Protein 2C0H (pdb70)

Nearest PDB structures (foldseek):
  2c0h-assembly1_A  TM=1.003E+00  e=1.778E-84  Mytilus edulis
  3vup-assembly2_B  TM=9.782E-01  e=1.527E-53  Aplysia kurodai
  5y6t-assembly1_A  TM=9.609E-01  e=3.903E-49  Eisenia fetida
  4oou-assembly2_A  TM=9.539E-01  e=4.680E-45  Cryptopygus antarcticus
  6m4e-assembly1_A  TM=5.321E-01  e=8.192E-07  Hamamotoa singularis

Foldseek 3Di:
DQFAWAFDWQFIDGSRFTAFAEAAPQAEDPPQQCAAPPNVVVCVVVLLVRLVLQLVLLGAEYHYEYRAQNPPDDDADPVLAGAARHPGRLVSVLVSLVSNQVSNHAYEYEYYELQAQDDSNVNVLCLLPPVVSVVRCLVHPLLVNLLSCLPRNRHQAYAHYAANQLAAAACADDPPVQQHRNLCVVVCGNVNHNHDGLLSVLQSQLVSQQSSCVNRVRHAYEHEHEFLLQCAPPPVGHDSQQLVNSCVSRVRNRRHGQEYEYEFFADPLHGDPRDCLNAAPVRRVDGYAYADAEYAPVRVSNDQLQRVLVSCQPRSHRYYYYYHSVDDDPVSSSNNSSSCNCDPPRHHSDDRD

Solvent-accessible surface area: 13233 Å² total; per-residue (Å²): 156,86,106,58,15,33,51,68,54,50,62,0,21,10,100,65,104,67,1,1,0,0,0,2,0,2,0,50,50,86,64,4,106,7,6,0,83,87,26,9,72,155,8,107,86,54,0,60,52,2,0,51,47,0,75,68,50,0,3,3,0,0,0,0,15,7,0,1,0,1,32,17,3,4,59,43,58,163,107,12,64,3,82,16,42,22,149,27,0,41,62,15,0,77,42,0,0,78,5,0,60,172,29,63,0,1,0,3,0,1,0,1,3,0,27,56,106,96,104,22,8,137,60,0,47,6,1,3,69,27,43,148,42,2,65,14,0,7,70,90,0,0,45,51,0,0,73,36,0,67,126,18,78,0,14,4,2,1,1,0,2,3,19,3,0,0,1,0,76,30,36,79,88,44,126,38,79,12,31,10,1,143,38,1,68,92,29,50,8,5,114,23,20,114,56,3,29,5,60,37,1,2,40,1,0,0,40,0,0,11,4,0,43,118,31,21,105,56,10,18,0,2,1,0,0,38,26,2,52,0,1,0,94,19,66,65,33,49,4,4,1,21,63,124,1,0,28,125,8,16,52,89,147,65,0,23,4,13,1,10,0,0,1,10,83,20,192,140,94,131,24,35,100,30,3,1,8,117,37,44,18,71,55,0,181,20,183,27,0,0,0,0,0,8,1,4,57,78,78,0,32,75,46,44,4,47,54,0,0,50,67,0,2,40,79,38,9,3,0,0,1,2,33,0,74,67,55,74,38,27,115,27,3,11,87,0,0,84,81,0,69,105,60,98,85,72,6,64,0,83,24,53,40

InterPro domains:
  IPR017853 Glycoside hydrolase superfamily [SSF51445] (20-365)

Sequence (353 aa):
AAVRLSVSGTNLNYNGHHIFLSGANQAWVNYARDFGHNQYSKGKSTFESTLSDMQSHGGNSVRVWLHIEGESTPEFDNNGYVTGIDNTLISDMRAYLHAAQRHNILIFFTLWNGAVKQSTHYRLNGLMVDTRKLQSYIDHALKPMANALKNEKALGGWDIMNEPEGEIKPGESSSEPCFDTRHLSGSGAGWAGHLYSAQEIGRFVNWQAAAIKEVDPGAMVTVGSWNMKADTDAMGFHNLYSDHCLVKAGGKQSGTLSFYQVHTYDWQNHFGNESPFKHSFSNFRLKKPMVIGEFNQEHGAGMSSESMFEWAYTKGYSGAWTWSRTDVSWNNQLRGMQHLKSRTDHGQVQFGL

Structure (mmCIF, N/CA/C/O backbone):
data_2C0H
#
_entry.id   2C0H
#
_cell.length_a   62.073
_cell.length_b   65.164
_cell.length_c   93.086
_cell.angle_alpha   90.00
_cell.angle_beta   90.00
_cell.angle_gamma   90.00
#
_symmetry.space_group_name_H-M   'P 21 21 21'
#
loop_
_entity.id
_entity.type
_entity.pdbx_description
1 polymer 'MANNAN ENDO-1,4-BETA-MANNOSIDASE'
2 non-polymer 'SULFATE ION'
3 water water
#
loop_
_atom_site.group_PDB
_atom_site.id
_atom_site.type_symbol
_atom_site.label_atom_id
_atom_site.label_alt_id
_atom_site.label_comp_id
_atom_site.label_asym_id
_atom_site.label_entity_id
_atom_site.label_seq_id
_atom_site.pdbx_PDB_ins_code
_atom_site.Cartn_x
_atom_site.Cartn_y
_atom_site.Cartn_z
_atom_site.occupancy
_atom_site.B_iso_or_equiv
_atom_site.auth_seq_id
_atom_site.auth_comp_id
_atom_site.auth_asym_id
_atom_site.auth_atom_id
_atom_site.pdbx_PDB_model_num
ATOM 1 N N . ALA A 1 1 ? 45.609 44.912 -14.131 1.00 27.26 15 ALA A N 1
ATOM 2 C CA . ALA A 1 1 ? 46.155 45.099 -12.748 1.00 26.59 15 ALA A CA 1
ATOM 3 C C . ALA A 1 1 ? 45.410 46.141 -11.887 1.00 26.35 15 ALA A C 1
ATOM 4 O O . ALA A 1 1 ? 45.872 46.472 -10.796 1.00 27.24 15 ALA A O 1
ATOM 6 N N . ALA A 1 2 ? 44.274 46.655 -12.360 1.00 25.49 16 ALA A N 1
ATOM 7 C CA . ALA A 1 2 ? 43.470 47.592 -11.578 1.00 24.15 16 ALA A CA 1
ATOM 8 C C . ALA A 1 2 ? 42.965 46.909 -10.317 1.00 23.23 16 ALA A C 1
ATOM 9 O O . ALA A 1 2 ? 42.561 45.736 -10.364 1.00 24.17 16 ALA A O 1
ATOM 11 N N . VAL A 1 3 ? 42.995 47.645 -9.204 1.00 21.25 17 VAL A N 1
ATOM 12 C CA . VAL A 1 3 ? 42.489 47.165 -7.913 1.00 20.31 17 VAL A CA 1
ATOM 13 C C . VAL A 1 3 ? 40.972 47.223 -7.967 1.00 19.49 17 VAL A C 1
ATOM 14 O O . VAL A 1 3 ? 40.400 48.253 -8.331 1.00 19.41 17 VAL A O 1
ATOM 18 N N . ARG A 1 4 ? 40.335 46.113 -7.604 1.00 18.47 18 ARG A N 1
ATOM 19 C CA . ARG A 1 4 ? 38.877 45.989 -7.649 1.00 18.92 18 ARG A CA 1
ATOM 20 C C . ARG A 1 4 ? 38.311 46.125 -6.214 1.00 17.18 18 ARG A C 1
ATOM 21 O O . ARG A 1 4 ? 38.181 47.251 -5.741 1.00 16.62 18 ARG A O 1
ATOM 29 N N . LEU A 1 5 ? 38.027 45.023 -5.510 1.00 16.88 19 LEU A N 1
ATOM 30 C CA . LEU A 1 5 ? 37.536 45.083 -4.137 1.00 17.32 19 LEU A CA 1
ATOM 31 C C . LEU A 1 5 ? 38.705 45.292 -3.150 1.00 16.43 19 LEU A C 1
ATOM 32 O O . LEU A 1 5 ? 39.735 44.599 -3.238 1.00 17.72 19 LEU A O 1
ATOM 37 N N . SER A 1 6 ? 38.562 46.251 -2.235 1.00 16.50 20 SER A N 1
ATOM 38 C CA . SER A 1 6 ? 39.589 46.537 -1.207 1.00 16.82 20 SER A CA 1
ATOM 39 C C . SER A 1 6 ? 38.985 47.005 0.125 1.00 17.00 20 SER A C 1
ATOM 40 O O . SER A 1 6 ? 37.799 47.303 0.193 1.00 16.50 20 SER A O 1
ATOM 43 N N . VAL A 1 7 ? 39.815 47.065 1.170 1.00 16.81 21 VAL A N 1
ATOM 44 C CA . VAL A 1 7 ? 39.405 47.543 2.500 1.00 17.59 21 VAL A CA 1
ATOM 45 C C . VAL A 1 7 ? 40.129 48.845 2.856 1.00 18.26 21 VAL A C 1
ATOM 46 O O . VAL A 1 7 ? 41.349 48.943 2.666 1.00 18.70 21 VAL A O 1
ATOM 50 N N . SER A 1 8 ? 39.394 49.808 3.405 1.00 18.57 22 SER A N 1
ATOM 51 C CA . SER A 1 8 ? 39.981 51.018 4.000 1.00 19.48 22 SER A CA 1
ATOM 52 C C . SER A 1 8 ? 39.401 51.202 5.405 1.00 19.28 22 SER A C 1
ATOM 53 O O . SER A 1 8 ? 38.244 51.602 5.560 1.00 20.08 22 SER A O 1
ATOM 56 N N . GLY A 1 9 ? 40.199 50.904 6.427 1.00 18.73 23 GLY A N 1
ATOM 57 C CA . GLY A 1 9 ? 39.743 50.994 7.809 1.00 17.74 23 GLY A CA 1
ATOM 58 C C . GLY A 1 9 ? 38.599 50.020 8.037 1.00 17.18 23 GLY A C 1
ATOM 59 O O . GLY A 1 9 ? 38.793 48.814 7.918 1.00 16.84 23 GLY A O 1
ATOM 60 N N . THR A 1 10 ? 37.417 50.551 8.349 1.00 16.87 24 THR A N 1
ATOM 61 C CA . THR A 1 10 ? 36.226 49.715 8.575 1.00 17.01 24 THR A CA 1
ATOM 62 C C . THR A 1 10 ? 35.206 49.773 7.424 1.00 16.71 24 THR A C 1
ATOM 63 O O . THR A 1 10 ? 34.073 49.324 7.591 1.00 16.29 24 THR A O 1
ATOM 67 N N . ASN A 1 11 ? 35.644 50.287 6.271 1.00 16.63 25 ASN A N 1
ATOM 68 C CA . ASN A 1 11 ? 34.849 50.355 5.033 1.00 17.27 25 ASN A CA 1
ATOM 69 C C . ASN A 1 11 ? 35.379 49.413 3.934 1.00 15.98 25 ASN A C 1
ATOM 70 O O . ASN A 1 11 ? 36.590 49.187 3.840 1.00 14.87 25 ASN A O 1
ATOM 75 N N . LEU A 1 12 ? 34.479 48.913 3.085 1.00 14.75 26 LEU A N 1
ATOM 76 C CA . LEU A 1 12 ? 34.828 48.215 1.840 1.00 14.34 26 LEU A CA 1
ATOM 77 C C . LEU A 1 12 ? 34.712 49.172 0.644 1.00 13.84 26 LEU A C 1
ATOM 78 O O . LEU A 1 12 ? 33.789 49.990 0.576 1.00 13.44 26 LEU A O 1
ATOM 83 N N . ASN A 1 13 ? 35.657 49.087 -0.289 1.00 13.07 27 ASN A N 1
ATOM 84 C CA . ASN A 1 13 ? 35.653 49.908 -1.493 1.00 12.98 27 ASN A CA 1
ATOM 85 C C . ASN A 1 13 ? 35.735 49.040 -2.767 1.00 12.82 27 ASN A C 1
ATOM 86 O O . ASN A 1 13 ? 36.271 47.923 -2.721 1.00 12.94 27 ASN A O 1
ATOM 91 N N . TYR A 1 14 ? 35.203 49.550 -3.878 1.00 12.55 28 TYR A N 1
ATOM 92 C CA . TYR A 1 14 ? 35.377 48.961 -5.219 1.00 13.29 28 TYR A CA 1
ATOM 93 C C . TYR A 1 14 ? 35.834 50.036 -6.220 1.00 14.05 28 TYR A C 1
ATOM 94 O O . TYR A 1 14 ? 35.194 51.063 -6.358 1.00 14.18 28 TYR A O 1
ATOM 103 N N . ASN A 1 15 ? 36.964 49.804 -6.899 1.00 15.06 29 ASN A N 1
ATOM 104 C CA . ASN A 1 15 ? 37.591 50.830 -7.746 1.00 15.65 29 ASN A CA 1
ATOM 105 C C . ASN A 1 15 ? 37.711 52.180 -7.005 1.00 15.99 29 ASN A C 1
ATOM 106 O O . ASN A 1 15 ? 37.548 53.253 -7.602 1.00 16.79 29 ASN A O 1
ATOM 111 N N . GLY A 1 16 ? 37.978 52.100 -5.701 1.00 16.03 30 GLY A N 1
ATOM 112 C CA . GLY A 1 16 ? 38.201 53.273 -4.856 1.00 15.68 30 GLY A CA 1
ATOM 113 C C . GLY A 1 16 ? 36.965 54.003 -4.366 1.00 15.89 30 GLY A C 1
ATOM 114 O O . GLY A 1 16 ? 37.065 55.066 -3.765 1.00 16.69 30 GLY A O 1
ATOM 115 N N . HIS A 1 17 ? 35.787 53.426 -4.595 1.00 14.81 31 HIS A N 1
ATOM 116 C CA . HIS A 1 17 ? 34.541 54.030 -4.123 1.00 14.97 31 HIS A CA 1
ATOM 117 C C . HIS A 1 17 ? 33.909 53.169 -3.043 1.00 13.90 31 HIS A C 1
ATOM 118 O O . HIS A 1 17 ? 33.950 51.962 -3.163 1.00 13.51 31 HIS A O 1
ATOM 125 N N . HIS A 1 18 ? 33.321 53.796 -2.016 1.00 13.63 32 HIS A N 1
ATOM 126 C CA . HIS A 1 18 ? 32.653 53.093 -0.896 1.00 13.41 32 HIS A CA 1
ATOM 127 C C . HIS A 1 18 ? 31.485 52.251 -1.426 1.00 12.66 32 HIS A C 1
ATOM 128 O O . HIS A 1 18 ? 30.645 52.754 -2.177 1.00 13.12 32 HIS A O 1
ATOM 135 N N . ILE A 1 19 ? 31.480 50.965 -1.077 1.00 12.11 33 ILE A N 1
ATOM 136 C CA . ILE A 1 19 ? 30.398 50.026 -1.466 1.00 12.13 33 ILE A CA 1
ATOM 137 C C . ILE A 1 19 ? 29.852 49.269 -0.247 1.00 11.59 33 ILE A C 1
ATOM 138 O O . ILE A 1 19 ? 30.437 49.264 0.830 1.00 11.73 33 ILE A O 1
ATOM 143 N N . PHE A 1 20 ? 28.707 48.627 -0.448 1.00 10.71 34 PHE A N 1
ATOM 144 C CA . PHE A 1 20 ? 28.094 47.758 0.535 1.00 11.11 34 PHE A CA 1
ATOM 145 C C . PHE A 1 20 ? 27.739 46.463 -0.172 1.00 11.11 34 PHE A C 1
ATOM 146 O O . PHE A 1 20 ? 27.157 46.520 -1.270 1.00 10.52 34 PHE A O 1
ATOM 154 N N . LEU A 1 21 ? 28.091 45.319 0.430 1.00 11.20 35 LEU A N 1
ATOM 155 C CA . LEU A 1 21 ? 27.767 44.002 -0.126 1.00 11.74 35 LEU A CA 1
ATOM 156 C C . LEU A 1 21 ? 26.368 43.559 0.282 1.00 12.18 35 LEU A C 1
ATOM 157 O O . LEU A 1 21 ? 26.102 43.371 1.434 1.00 13.89 35 LEU A O 1
ATOM 162 N N . SER A 1 22 ? 25.489 43.388 -0.694 1.00 12.26 36 SER A N 1
ATOM 163 C CA . SER A 1 22 ? 24.101 43.011 -0.427 1.00 12.79 36 SER A CA 1
ATOM 164 C C . SER A 1 22 ? 23.776 41.755 -1.217 1.00 12.47 36 SER A C 1
ATOM 165 O O . SER A 1 22 ? 23.949 41.730 -2.430 1.00 13.66 36 SER A O 1
ATOM 168 N N . GLY A 1 23 ? 23.261 40.726 -0.571 1.00 11.10 37 GLY A N 1
ATOM 169 C CA . GLY A 1 23 ? 22.934 39.522 -1.318 1.00 11.39 37 GLY A CA 1
ATOM 170 C C . GLY A 1 23 ? 22.501 38.378 -0.459 1.00 10.82 37 GLY A C 1
ATOM 171 O O . GLY A 1 23 ? 21.829 38.574 0.543 1.00 9.98 37 GLY A O 1
ATOM 172 N N . ALA A 1 24 ? 22.923 37.179 -0.855 1.00 11.39 38 ALA A N 1
ATOM 173 C CA . ALA A 1 24 ? 22.438 35.974 -0.238 1.00 11.43 38 ALA A CA 1
ATOM 174 C C . ALA A 1 24 ? 23.445 34.858 -0.258 1.00 11.18 38 ALA A C 1
ATOM 175 O O . ALA A 1 24 ? 24.346 34.829 -1.097 1.00 11.29 38 ALA A O 1
ATOM 177 N N . ASN A 1 25 ? 23.257 33.934 0.662 1.00 10.74 39 ASN A N 1
ATOM 178 C CA . ASN A 1 25 ? 23.903 32.633 0.624 1.00 10.59 39 ASN A CA 1
ATOM 179 C C . ASN A 1 25 ? 23.168 31.752 -0.363 1.00 11.43 39 ASN A C 1
ATOM 180 O O . ASN A 1 25 ? 21.951 31.690 -0.326 1.00 11.59 39 ASN A O 1
ATOM 185 N N . GLN A 1 26 ? 23.901 31.034 -1.211 1.00 10.53 40 GLN A N 1
ATOM 186 C CA . GLN A 1 26 ? 23.257 30.030 -2.078 1.00 10.94 40 GLN A CA 1
ATOM 187 C C . GLN A 1 26 ? 22.639 28.947 -1.170 1.00 12.24 40 GLN A C 1
ATOM 188 O O . GLN A 1 26 ? 21.448 28.659 -1.305 1.00 12.61 40 GLN A O 1
ATOM 194 N N . ALA A 1 27 ? 23.345 28.324 -0.228 1.00 11.91 41 ALA A N 1
ATOM 195 C CA . ALA A 1 27 ? 24.804 28.237 -0.115 1.00 12.18 41 ALA A CA 1
ATOM 196 C C . ALA A 1 27 ? 25.310 27.042 -0.945 1.00 12.40 41 ALA A C 1
ATOM 197 O O . ALA A 1 27 ? 26.521 26.835 -1.065 1.00 12.62 41 ALA A O 1
ATOM 199 N N . TRP A 1 28 ? 24.393 26.243 -1.499 1.00 12.03 42 TRP A N 1
ATOM 200 C CA . TRP A 1 28 ? 24.708 25.102 -2.358 1.00 12.52 42 TRP A CA 1
ATOM 201 C C . TRP A 1 28 ? 23.534 24.796 -3.295 1.00 12.70 42 TRP A C 1
ATOM 202 O O . TRP A 1 28 ? 22.433 25.327 -3.121 1.00 12.84 42 TRP A O 1
ATOM 213 N N . VAL A 1 29 ? 23.767 23.933 -4.269 1.00 12.79 43 VAL A N 1
ATOM 214 C CA . VAL A 1 29 ? 22.683 23.319 -5.055 1.00 13.72 43 VAL A CA 1
ATOM 215 C C . VAL A 1 29 ? 22.674 21.834 -4.698 1.00 14.51 43 VAL A C 1
ATOM 216 O O . VAL A 1 29 ? 21.720 21.339 -4.082 1.00 14.50 43 VAL A O 1
ATOM 220 N N . ASN A 1 30 ? 23.755 21.131 -5.031 1.00 15.43 44 ASN A N 1
ATOM 221 C CA . ASN A 1 30 ? 23.975 19.784 -4.515 1.00 15.81 44 ASN A CA 1
ATOM 222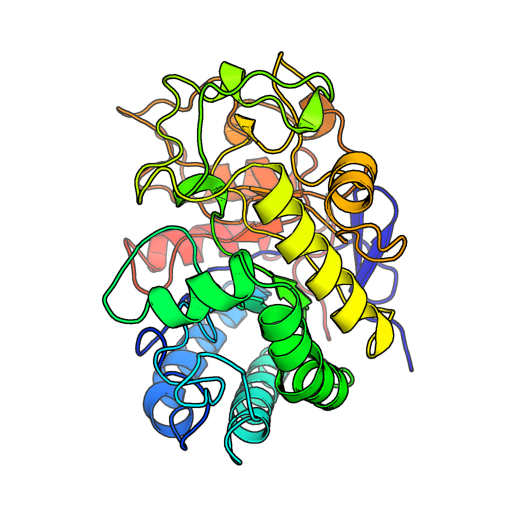 C C . ASN A 1 30 ? 25.099 19.833 -3.470 1.00 16.14 44 ASN A C 1
ATOM 223 O O . ASN A 1 30 ? 26.264 19.976 -3.827 1.00 16.51 44 ASN A O 1
ATOM 228 N N . TYR A 1 31 ? 24.707 19.725 -2.201 1.00 16.13 45 TYR A N 1
ATOM 229 C CA . TYR A 1 31 ? 25.589 19.951 -1.018 1.00 15.82 45 TYR A CA 1
ATOM 230 C C . TYR A 1 31 ? 26.916 19.217 -1.134 1.00 16.37 45 TYR A C 1
ATOM 231 O O . TYR A 1 31 ? 26.930 18.004 -1.237 1.00 16.37 45 TYR A O 1
ATOM 240 N N . ALA A 1 32 ? 28.010 19.983 -1.151 1.00 16.74 46 ALA A N 1
ATOM 241 C CA . ALA A 1 32 ? 29.398 19.480 -1.217 1.00 16.76 46 ALA A CA 1
ATOM 242 C C . ALA A 1 32 ? 29.814 18.866 -2.561 1.00 17.22 46 ALA A C 1
ATOM 243 O O . ALA A 1 32 ? 30.932 18.338 -2.682 1.00 18.33 46 ALA A O 1
ATOM 245 N N . ARG A 1 33 ? 28.937 18.943 -3.562 1.00 16.38 47 ARG A N 1
ATOM 246 C CA . ARG A 1 33 ? 29.136 18.305 -4.858 1.00 17.04 47 ARG A CA 1
ATOM 247 C C . ARG A 1 33 ? 28.695 19.242 -6.004 1.00 16.25 47 ARG A C 1
ATOM 248 O O . ARG A 1 33 ? 28.027 18.819 -6.952 1.00 16.92 47 ARG A O 1
ATOM 256 N N . ASP A 1 34 ? 29.102 20.509 -5.930 1.00 15.30 48 ASP A N 1
ATOM 257 C CA . ASP A 1 34 ? 28.694 21.507 -6.921 1.00 15.64 48 ASP A CA 1
ATOM 258 C C . ASP A 1 34 ? 29.775 21.865 -7.957 1.00 14.94 48 ASP A C 1
ATOM 259 O O . ASP A 1 34 ? 29.452 22.383 -9.024 1.00 14.81 48 ASP A O 1
ATOM 264 N N . PHE A 1 35 ? 31.049 21.638 -7.624 1.00 15.22 49 PHE A N 1
ATOM 265 C CA . PHE A 1 35 ? 32.170 22.016 -8.482 1.00 15.53 49 PHE A CA 1
ATOM 266 C C . PHE A 1 35 ? 33.179 20.871 -8.538 1.00 15.77 49 PHE A C 1
ATOM 267 O O . PHE A 1 35 ? 33.365 20.176 -7.545 1.00 16.51 49 PHE A O 1
ATOM 275 N N . GLY A 1 36 ? 33.820 20.699 -9.688 1.00 16.70 50 GLY A N 1
ATOM 276 C CA . GLY A 1 36 ? 34.719 19.574 -9.928 1.00 17.12 50 GLY A CA 1
ATOM 277 C C . GLY A 1 36 ? 33.953 18.355 -10.398 1.00 17.67 50 GLY A C 1
ATOM 278 O O . GLY A 1 36 ? 32.743 18.257 -10.192 1.00 17.82 50 GLY A O 1
ATOM 279 N N . HIS A 1 37 ? 34.651 17.422 -11.041 1.00 18.71 51 HIS A N 1
ATOM 280 C CA . HIS A 1 37 ? 34.022 16.203 -11.557 1.00 19.61 51 HIS A CA 1
ATOM 281 C C . HIS A 1 37 ? 32.818 16.508 -12.457 1.00 19.87 51 HIS A C 1
ATOM 282 O O . HIS A 1 37 ? 31.814 15.783 -12.444 1.00 20.30 51 HIS A O 1
ATOM 289 N N . ASN A 1 38 ? 32.927 17.580 -13.240 1.00 20.17 52 ASN A N 1
ATOM 290 C CA . ASN A 1 38 ? 31.879 18.004 -14.168 1.00 20.30 52 ASN A CA 1
ATOM 291 C C . ASN A 1 38 ? 30.534 18.230 -13.466 1.00 20.27 52 ASN A C 1
ATOM 292 O O . ASN A 1 38 ? 29.482 18.039 -14.069 1.00 20.42 52 ASN A O 1
ATOM 297 N N . GLN A 1 39 ? 30.585 18.662 -12.205 1.00 19.09 53 GLN A N 1
ATOM 298 C CA . GLN A 1 39 ? 29.377 18.822 -11.394 1.00 19.23 53 GLN A CA 1
ATOM 299 C C . GLN A 1 39 ? 28.711 20.174 -11.623 1.00 18.86 53 GLN A C 1
ATOM 300 O O . GLN A 1 39 ? 27.517 20.301 -11.387 1.00 18.02 53 GLN A O 1
ATOM 306 N N . TYR A 1 40 ? 29.448 21.188 -12.080 1.00 18.09 54 TYR A N 1
ATOM 307 C CA . TYR A 1 40 ? 28.823 22.503 -12.282 1.00 18.51 54 TYR A CA 1
ATOM 308 C C . TYR A 1 40 ? 27.740 22.436 -13.359 1.00 19.04 54 TYR A C 1
ATOM 309 O O . TYR A 1 40 ? 26.661 23.006 -13.185 1.00 18.69 54 TYR A O 1
ATOM 318 N N . SER A 1 41 ? 28.019 21.724 -14.448 1.00 19.52 55 SER A N 1
ATOM 319 C CA . SER A 1 41 ? 27.072 21.611 -15.562 1.00 20.62 55 SER A CA 1
ATOM 320 C C . SER A 1 41 ? 25.728 21.071 -15.078 1.00 20.99 55 SER A C 1
ATOM 321 O O . SER A 1 41 ? 24.682 21.441 -15.610 1.00 21.30 55 SER A O 1
ATOM 324 N N . LYS A 1 42 ? 25.763 20.214 -14.058 1.00 20.75 56 LYS A N 1
ATOM 325 C CA . LYS A 1 42 ? 24.551 19.633 -13.474 1.00 21.34 56 LYS A CA 1
ATOM 326 C C . LYS A 1 42 ? 23.682 20.656 -12.720 1.00 21.19 56 LYS A C 1
ATOM 327 O O . LYS A 1 42 ? 22.449 20.581 -12.782 1.00 22.50 56 LYS A O 1
ATOM 333 N N . GLY A 1 43 ? 24.309 21.626 -12.051 1.00 20.09 57 GLY A N 1
ATOM 334 C CA . GLY A 1 43 ? 23.584 22.633 -11.258 1.00 19.94 57 GLY A CA 1
ATOM 335 C C . GLY A 1 43 ? 23.504 24.009 -11.899 1.00 19.45 57 GLY A C 1
ATOM 336 O O . GLY A 1 43 ? 22.885 24.923 -11.341 1.00 17.95 57 GLY A O 1
ATOM 337 N N . LYS A 1 44 ? 24.131 24.149 -13.066 1.00 19.76 58 LYS A N 1
ATOM 338 C CA . LYS A 1 44 ? 24.241 25.420 -13.789 1.00 20.28 58 LYS A CA 1
ATOM 339 C C . LYS A 1 44 ? 22.910 26.162 -13.933 1.00 19.56 58 LYS A C 1
ATOM 340 O O . LYS A 1 44 ? 22.855 27.372 -13.740 1.00 19.03 58 LYS A O 1
ATOM 346 N N . SER A 1 45 ? 21.830 25.461 -14.259 1.00 19.18 59 SER A N 1
ATOM 347 C CA . SER A 1 45 ? 20.552 26.171 -14.427 1.00 19.25 59 SER A CA 1
ATOM 348 C C . SER A 1 45 ? 20.046 26.867 -13.132 1.00 18.80 59 SER A C 1
ATOM 349 O O . SER A 1 45 ? 19.497 27.983 -13.198 1.00 18.09 59 SER A O 1
ATOM 352 N N . THR A 1 46 ? 20.248 26.236 -11.970 1.00 17.66 60 THR A N 1
ATOM 353 C CA . THR A 1 46 ? 19.866 26.811 -10.667 1.00 16.86 60 THR A CA 1
ATOM 354 C C . THR A 1 46 ? 20.801 27.956 -10.288 1.00 15.68 60 THR A C 1
ATOM 355 O O . THR A 1 46 ? 20.367 29.008 -9.835 1.00 15.21 60 THR A O 1
ATOM 359 N N . PHE A 1 47 ? 22.098 27.740 -10.456 1.00 14.54 61 PHE A N 1
ATOM 360 C CA . PHE A 1 47 ? 23.040 28.802 -10.181 1.00 14.61 61 PHE A CA 1
ATOM 361 C C . PHE A 1 47 ? 22.707 30.049 -11.044 1.00 14.66 61 PHE A C 1
ATOM 362 O O . PHE A 1 47 ? 22.703 31.181 -10.543 1.00 14.00 61 PHE A O 1
ATOM 370 N N . GLU A 1 48 ? 22.404 29.837 -12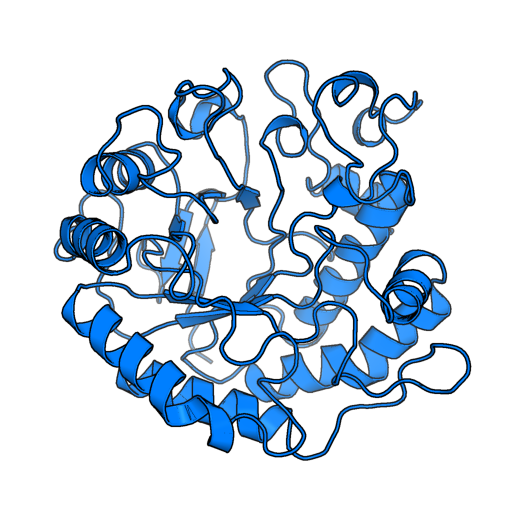.324 1.00 15.58 62 GLU A N 1
ATOM 371 C CA . GLU A 1 48 ? 22.151 30.942 -13.267 1.00 15.52 62 GLU A CA 1
ATOM 372 C C . GLU A 1 48 ? 20.825 31.641 -12.983 1.00 15.83 62 GLU A C 1
ATOM 373 O O . GLU A 1 48 ? 20.736 32.869 -13.070 1.00 15.47 62 GLU A O 1
ATOM 379 N N . SER A 1 49 ? 19.798 30.876 -12.631 1.00 15.30 63 SER A N 1
ATOM 380 C CA . SER A 1 49 ? 18.515 31.510 -12.324 1.00 16.01 63 SER A CA 1
ATOM 381 C C . SER A 1 49 ? 18.623 32.348 -11.045 1.00 15.60 63 SER A C 1
ATOM 382 O O . SER A 1 49 ? 17.985 33.394 -10.933 1.00 15.81 63 SER A O 1
ATOM 385 N N . THR A 1 50 ? 19.427 31.889 -10.080 1.00 14.52 64 THR A N 1
ATOM 386 C CA . THR A 1 50 ? 19.644 32.638 -8.835 1.00 14.49 64 THR A CA 1
ATOM 387 C C . THR A 1 50 ? 20.330 33.972 -9.144 1.00 14.19 64 THR A C 1
ATOM 388 O O . THR A 1 50 ? 19.946 35.008 -8.595 1.00 13.60 64 THR A O 1
ATOM 392 N N . LEU A 1 51 ? 21.347 33.935 -9.997 1.00 13.64 65 LEU A N 1
ATOM 393 C CA . LEU A 1 51 ? 22.035 35.158 -10.426 1.00 14.44 65 LEU A CA 1
ATOM 394 C C . LEU A 1 51 ? 21.094 36.144 -11.126 1.00 14.73 65 LEU A C 1
ATOM 395 O O . LEU A 1 51 ? 21.171 37.343 -10.885 1.00 15.58 65 LEU A O 1
ATOM 400 N N . SER A 1 52 ? 20.231 35.628 -11.998 1.00 15.64 66 SER A N 1
ATOM 401 C CA . SER A 1 52 ? 19.277 36.462 -12.734 1.00 16.36 66 SER A CA 1
ATOM 402 C C . SER A 1 52 ? 18.317 37.156 -11.774 1.00 16.80 66 SER A C 1
ATOM 403 O O . SER A 1 52 ? 18.103 38.378 -11.881 1.00 17.28 66 SER A O 1
ATOM 406 N N . ASP A 1 53 ? 17.735 36.374 -10.861 1.00 16.75 67 ASP A N 1
ATOM 407 C CA . ASP A 1 53 ? 16.825 36.882 -9.815 1.00 17.14 67 ASP A CA 1
ATOM 408 C C . ASP A 1 53 ? 17.492 38.001 -9.021 1.00 16.93 67 ASP A C 1
ATOM 409 O O . ASP A 1 53 ? 16.907 39.059 -8.786 1.00 17.05 67 ASP A O 1
ATOM 414 N N . MET A 1 54 ? 18.723 37.757 -8.592 1.00 16.57 68 MET A N 1
ATOM 415 C CA . MET A 1 54 ? 19.424 38.714 -7.755 1.00 17.41 68 MET A CA 1
ATOM 416 C C . MET A 1 54 ? 19.749 40.001 -8.480 1.00 17.08 68 MET A C 1
ATOM 417 O O . MET A 1 54 ? 19.515 41.072 -7.932 1.00 16.25 68 MET A O 1
ATOM 422 N N . GLN A 1 55 ? 20.252 39.914 -9.707 1.00 17.48 69 GLN A N 1
ATOM 423 C CA . GLN A 1 55 ? 20.552 41.114 -10.486 1.00 17.79 69 GLN A CA 1
ATOM 424 C C . GLN A 1 55 ? 19.318 41.984 -10.641 1.00 17.46 69 GLN A C 1
ATOM 425 O O . GLN A 1 55 ? 19.384 43.199 -10.452 1.00 16.90 69 GLN A O 1
ATOM 431 N N . SER A 1 56 ? 18.193 41.364 -10.959 1.00 17.68 70 SER A N 1
ATOM 432 C CA . SER A 1 56 ? 16.980 42.146 -11.146 1.00 18.14 70 SER A CA 1
ATOM 433 C C . SER A 1 56 ? 16.463 42.796 -9.840 1.00 17.90 70 SER A C 1
ATOM 434 O O . SER A 1 56 ? 15.744 43.800 -9.912 1.00 19.43 70 SER A O 1
ATOM 437 N N . HIS A 1 57 ? 16.807 42.243 -8.669 1.00 16.90 71 HIS A N 1
ATOM 438 C CA . HIS A 1 57 ? 16.416 42.821 -7.363 1.00 16.34 71 HIS A CA 1
ATOM 439 C C . HIS A 1 57 ? 17.518 43.607 -6.648 1.00 15.69 71 HIS A C 1
ATOM 440 O O . HIS A 1 57 ? 17.405 43.918 -5.474 1.00 16.84 71 HIS A O 1
ATOM 447 N N . GLY A 1 58 ? 18.595 43.904 -7.351 1.00 15.36 72 GLY A N 1
ATOM 448 C CA . GLY A 1 58 ? 19.637 44.759 -6.804 1.00 15.75 72 GLY A CA 1
ATOM 449 C C . GLY A 1 58 ? 20.692 44.132 -5.905 1.00 15.82 72 GLY A C 1
ATOM 450 O O . GLY A 1 58 ? 21.438 44.865 -5.270 1.00 16.89 72 GLY A O 1
ATOM 451 N N . GLY A 1 59 ? 20.761 42.808 -5.854 1.00 15.29 73 GLY A N 1
ATOM 452 C CA . GLY A 1 59 ? 21.824 42.108 -5.116 1.00 14.31 73 GLY A CA 1
ATOM 453 C C . GLY A 1 59 ? 23.100 42.146 -5.924 1.00 14.00 73 GLY A C 1
ATOM 454 O O . GLY A 1 59 ? 23.064 42.165 -7.165 1.00 15.12 73 GLY A O 1
ATOM 455 N N . ASN A 1 60 ? 24.234 42.124 -5.224 1.00 12.36 74 ASN A N 1
ATOM 456 C CA . ASN A 1 60 ? 25.543 42.233 -5.865 1.00 12.37 74 ASN A CA 1
ATOM 457 C C . ASN A 1 60 ? 26.528 41.159 -5.434 1.00 11.85 74 ASN A C 1
ATOM 458 O O . ASN A 1 60 ? 27.687 41.194 -5.864 1.00 12.53 74 ASN A O 1
ATOM 463 N N . SER A 1 61 ? 26.105 40.210 -4.606 1.00 11.19 75 SER A N 1
ATOM 464 C CA . SER A 1 61 ? 27.030 39.177 -4.130 1.00 12.00 75 SER A CA 1
ATOM 465 C C . SER A 1 61 ? 26.341 37.916 -3.653 1.00 12.08 75 SER A C 1
ATOM 466 O O . SER A 1 61 ? 25.219 37.961 -3.142 1.00 12.74 75 SER A O 1
ATOM 469 N N . VAL A 1 62 ? 27.044 36.796 -3.804 1.00 12.33 76 VAL A N 1
ATOM 470 C CA . VAL A 1 62 ? 26.554 35.471 -3.419 1.00 12.35 76 VAL A CA 1
ATOM 471 C C . VAL A 1 62 ? 27.671 34.757 -2.657 1.00 12.70 76 VAL A C 1
ATOM 472 O O . VAL A 1 62 ? 28.828 34.806 -3.099 1.00 12.26 76 VAL A O 1
ATOM 476 N N . ARG A 1 63 ? 27.320 34.110 -1.545 1.00 12.02 77 ARG A N 1
ATOM 477 C CA . ARG A 1 63 ? 28.216 33.210 -0.803 1.00 12.48 77 ARG A CA 1
ATOM 478 C C . ARG A 1 63 ? 27.860 31.763 -1.169 1.00 12.80 77 ARG A C 1
ATOM 479 O O . ARG A 1 63 ? 26.694 31.341 -1.077 1.00 13.09 77 ARG A O 1
ATOM 487 N N . VAL A 1 64 ? 28.869 30.997 -1.564 1.00 12.95 78 VAL A N 1
ATOM 488 C CA . VAL A 1 64 ? 28.677 29.603 -1.956 1.00 12.63 78 VAL A CA 1
ATOM 489 C C . VAL A 1 64 ? 29.696 28.705 -1.264 1.00 12.70 78 VAL A C 1
ATOM 490 O O . VAL A 1 64 ? 30.840 29.097 -1.105 1.00 13.95 78 VAL A O 1
ATOM 494 N N . TRP A 1 65 ? 29.273 27.525 -0.827 1.00 11.81 79 TRP A N 1
ATOM 495 C CA . TRP A 1 65 ? 30.151 26.584 -0.109 1.00 12.01 79 TRP A CA 1
ATOM 496 C C . TRP A 1 65 ? 30.811 25.600 -1.082 1.00 12.98 79 TRP A C 1
ATOM 497 O O . TRP A 1 65 ? 30.161 25.063 -1.989 1.00 13.59 79 TRP A O 1
ATOM 508 N N . LEU A 1 66 ? 32.111 25.354 -0.877 1.00 12.78 80 LEU A N 1
ATOM 509 C CA . LEU A 1 66 ? 32.939 24.595 -1.805 1.00 12.87 80 LEU A CA 1
ATOM 510 C C . LEU A 1 66 ? 33.265 23.169 -1.284 1.00 13.03 80 LEU A C 1
ATOM 511 O O . LEU A 1 66 ? 32.534 22.224 -1.585 1.00 14.36 80 LEU A O 1
ATOM 516 N N . HIS A 1 67 ? 34.301 22.990 -0.468 1.00 13.12 81 HIS A N 1
ATOM 517 C CA . HIS A 1 67 ? 34.684 21.621 -0.040 1.00 13.47 81 HIS A CA 1
ATOM 518 C C . HIS A 1 67 ? 33.795 21.023 1.049 1.00 14.07 81 HIS A C 1
ATOM 519 O O . HIS A 1 67 ? 33.521 19.821 1.014 1.00 14.02 81 HIS A O 1
ATOM 526 N N . ILE A 1 68 ? 33.414 21.853 2.031 1.00 14.00 82 ILE A N 1
ATOM 527 C CA . ILE A 1 68 ? 32.574 21.501 3.186 1.00 14.97 82 ILE A CA 1
ATOM 528 C C . ILE A 1 68 ? 33.316 20.603 4.187 1.00 14.47 82 ILE A C 1
ATOM 529 O O . ILE A 1 68 ? 33.929 21.116 5.134 1.00 13.82 82 ILE A O 1
ATOM 534 N N . GLU A 1 69 ? 33.280 19.288 3.993 1.00 15.99 83 GLU A N 1
ATOM 535 C CA . GLU A 1 69 ? 34.071 18.367 4.828 1.00 17.64 83 GLU A CA 1
ATOM 536 C C . GLU A 1 69 ? 34.904 17.431 3.953 1.00 18.17 83 GLU A C 1
ATOM 537 O O . GLU A 1 69 ? 35.312 16.358 4.407 1.00 20.19 83 GLU A O 1
ATOM 543 N N . GLY A 1 70 ? 35.118 17.812 2.698 1.00 17.23 84 GLY A N 1
ATOM 544 C CA . GLY A 1 70 ? 35.936 17.034 1.775 1.00 17.61 84 GLY A CA 1
ATOM 545 C C . GLY A 1 70 ? 35.248 15.846 1.137 1.00 17.66 84 GLY A C 1
ATOM 546 O O . GLY A 1 70 ? 35.920 14.909 0.723 1.00 17.81 84 GLY A O 1
ATOM 547 N N . GLU A 1 71 ? 33.926 15.896 1.011 1.00 18.04 85 GLU A N 1
ATOM 548 C CA . GLU A 1 71 ? 33.158 14.816 0.361 1.00 18.48 85 GLU A CA 1
ATOM 549 C C . GLU A 1 71 ? 33.573 14.495 -1.092 1.00 18.70 85 GLU A C 1
ATOM 550 O O . GLU A 1 71 ? 33.673 13.316 -1.456 1.00 19.70 85 GLU A O 1
ATOM 556 N N . SER A 1 72 ? 33.774 15.523 -1.924 1.00 17.64 86 SER A N 1
ATOM 557 C CA . SER A 1 72 ? 34.119 15.341 -3.350 1.00 17.86 86 SER A CA 1
ATOM 558 C C . SER A 1 72 ? 35.389 16.077 -3.792 1.00 17.15 86 SER A C 1
ATOM 559 O O . SER A 1 72 ? 36.036 15.653 -4.746 1.00 17.23 86 SER A O 1
ATOM 562 N N . THR A 1 73 ? 35.735 17.166 -3.108 1.00 15.65 87 THR A N 1
ATOM 563 C CA . THR A 1 73 ? 36.955 17.941 -3.378 1.00 15.94 87 THR A CA 1
ATOM 564 C C . THR A 1 73 ? 37.540 18.420 -2.036 1.00 15.07 87 THR A C 1
ATOM 565 O O . THR A 1 73 ? 36.821 18.586 -1.069 1.00 14.04 87 THR A O 1
ATOM 569 N N . PRO A 1 74 ? 38.870 18.594 -1.939 1.00 14.12 88 PRO A N 1
ATOM 570 C CA . PRO A 1 74 ? 39.897 18.229 -2.900 1.00 15.04 88 PRO A CA 1
ATOM 571 C C . PRO A 1 74 ? 40.133 16.721 -2.898 1.00 15.70 88 PRO A C 1
ATOM 572 O O . PRO A 1 74 ? 39.351 15.988 -2.300 1.00 15.73 88 PRO A O 1
ATOM 576 N N . GLU A 1 75 ? 41.210 16.258 -3.542 1.00 16.17 89 GLU A N 1
ATOM 577 C CA . GLU A 1 75 ? 41.551 14.836 -3.547 1.00 16.30 89 GLU A CA 1
ATOM 578 C C . GLU A 1 75 ? 42.451 14.463 -2.358 1.00 16.30 89 GLU A C 1
ATOM 579 O O . GLU A 1 75 ? 43.477 15.110 -2.142 1.00 17.08 89 GLU A O 1
ATOM 585 N N . PHE A 1 76 ? 42.058 13.439 -1.602 1.00 15.43 90 PHE A N 1
ATOM 586 C CA . PHE A 1 76 ? 42.794 12.956 -0.411 1.00 15.40 90 PHE A CA 1
ATOM 587 C C . PHE A 1 76 ? 43.426 11.586 -0.649 1.00 15.72 90 PHE A C 1
ATOM 588 O O . PHE A 1 76 ? 42.826 10.723 -1.312 1.00 16.45 90 PHE A O 1
ATOM 596 N N . ASP A 1 77 ? 44.606 11.365 -0.069 1.00 14.63 91 ASP A N 1
ATOM 597 C CA . ASP A 1 77 ? 45.173 10.020 -0.046 1.00 14.78 91 ASP A CA 1
ATOM 598 C C . ASP A 1 77 ? 44.615 9.210 1.126 1.00 14.42 91 ASP A C 1
ATOM 599 O O . ASP A 1 77 ? 43.838 9.709 1.941 1.00 14.11 91 ASP A O 1
ATOM 604 N N . ASN A 1 78 ? 45.011 7.943 1.238 1.00 14.07 92 ASN A N 1
ATOM 605 C CA . ASN A 1 78 ? 44.458 7.074 2.278 1.00 14.78 92 ASN A CA 1
ATOM 606 C C . ASN A 1 78 ? 44.772 7.501 3.735 1.00 14.27 92 ASN A C 1
ATOM 607 O O . ASN A 1 78 ? 44.097 7.073 4.668 1.00 16.04 92 ASN A O 1
ATOM 612 N N . ASN A 1 79 ? 45.802 8.327 3.941 1.00 14.27 93 ASN A N 1
ATOM 613 C CA . ASN A 1 79 ? 46.198 8.809 5.264 1.00 14.88 93 ASN A CA 1
ATOM 614 C C . ASN A 1 79 ? 45.682 10.186 5.605 1.00 14.53 93 ASN A C 1
ATOM 615 O O . ASN A 1 79 ? 45.976 10.703 6.673 1.00 15.17 93 ASN A O 1
ATOM 620 N N . GLY A 1 80 ? 44.915 10.780 4.706 1.00 14.15 94 GLY A N 1
ATOM 621 C CA . GLY A 1 80 ? 44.318 12.091 4.966 1.00 13.82 94 GLY A CA 1
ATOM 622 C C . GLY A 1 80 ? 45.131 13.270 4.455 1.00 13.76 94 GLY A C 1
ATOM 623 O O . GLY A 1 80 ? 44.788 14.404 4.729 1.00 14.46 94 GLY A O 1
ATOM 624 N N . TYR A 1 81 ? 46.216 13.023 3.733 1.00 13.09 95 TYR A N 1
ATOM 625 C CA . TYR A 1 81 ? 46.919 14.115 3.062 1.00 13.05 95 TYR A CA 1
ATOM 626 C C . TYR A 1 81 ? 46.218 14.486 1.742 1.00 12.71 95 TYR A C 1
ATOM 627 O O . TYR A 1 81 ? 45.603 13.644 1.102 1.00 13.18 95 TYR A O 1
ATOM 636 N N . VAL A 1 82 ? 46.333 15.737 1.307 1.00 13.19 96 VAL A N 1
ATOM 637 C CA . VAL A 1 82 ? 45.727 16.195 0.062 1.00 14.00 96 VAL A CA 1
ATOM 638 C C . VAL A 1 82 ? 46.758 16.048 -1.063 1.00 14.69 96 VAL A C 1
ATOM 639 O O . VAL A 1 82 ? 47.899 16.502 -0.906 1.00 15.72 96 VAL A O 1
ATOM 643 N N . THR A 1 83 ? 46.365 15.402 -2.154 1.00 15.26 97 THR A N 1
ATOM 644 C CA . THR A 1 83 ? 47.260 15.147 -3.292 1.00 16.13 97 THR A CA 1
ATOM 645 C C . THR A 1 83 ? 47.097 16.091 -4.491 1.00 16.49 97 THR A C 1
ATOM 646 O O . THR A 1 83 ? 48.004 16.229 -5.318 1.00 17.79 97 THR A O 1
ATOM 650 N N . GLY A 1 84 ? 45.944 16.736 -4.608 1.00 16.12 98 GLY A N 1
ATOM 651 C CA . GLY A 1 84 ? 45.690 17.620 -5.720 1.00 16.86 98 GLY A CA 1
ATOM 652 C C . GLY A 1 84 ? 44.219 17.915 -5.823 1.00 17.26 98 GLY A C 1
ATOM 653 O O . GLY A 1 84 ? 43.479 17.727 -4.858 1.00 16.77 98 GLY A O 1
ATOM 654 N N . ILE A 1 85 ? 43.832 18.401 -6.998 1.00 18.69 99 ILE A N 1
ATOM 655 C CA . ILE A 1 85 ? 42.450 18.690 -7.325 1.00 19.47 99 ILE A CA 1
ATOM 656 C C . ILE A 1 85 ? 42.106 18.074 -8.673 1.00 19.91 99 ILE A C 1
ATOM 657 O O . ILE A 1 85 ? 42.972 17.879 -9.545 1.00 20.42 99 ILE A O 1
ATOM 662 N N . ASP A 1 86 ? 40.833 17.758 -8.856 1.00 20.82 100 ASP A N 1
ATOM 663 C CA . ASP A 1 86 ? 40.420 17.116 -10.085 1.00 21.19 100 ASP A CA 1
ATOM 664 C C . ASP A 1 86 ? 40.432 18.125 -11.242 1.00 21.27 100 ASP A C 1
ATOM 665 O O . ASP A 1 86 ? 40.384 19.347 -11.023 1.00 20.83 100 ASP A O 1
ATOM 670 N N . ASN A 1 87 ? 40.523 17.607 -12.464 1.00 21.33 101 ASN A N 1
ATOM 671 C CA . ASN A 1 87 ? 40.843 18.443 -13.624 1.00 21.19 101 ASN A CA 1
ATOM 672 C C . ASN A 1 87 ? 39.728 19.349 -14.155 1.00 20.46 101 ASN A C 1
ATOM 673 O O . ASN A 1 87 ? 39.957 20.108 -15.095 1.00 20.91 101 ASN A O 1
ATOM 678 N N . THR A 1 88 ? 38.541 19.285 -13.560 1.00 19.47 102 THR A N 1
ATOM 679 C CA . THR A 1 88 ? 37.496 20.249 -13.898 1.00 19.26 102 THR A CA 1
ATOM 680 C C . THR A 1 88 ? 37.101 21.159 -12.733 1.00 18.04 102 THR A C 1
ATOM 681 O O . THR A 1 88 ? 36.178 21.964 -12.882 1.00 17.69 102 THR A O 1
ATOM 685 N N . LEU A 1 89 ? 37.786 21.090 -11.587 1.00 16.64 103 LEU A N 1
ATOM 686 C CA . LEU A 1 89 ? 37.437 21.990 -10.469 1.00 16.44 103 LEU A CA 1
ATOM 687 C C . LEU A 1 89 ? 37.606 23.455 -10.862 1.00 15.84 103 LEU A C 1
ATOM 688 O O . LEU A 1 89 ? 36.687 24.262 -10.716 1.00 14.35 103 LEU A O 1
ATOM 693 N N . ILE A 1 90 ? 38.793 23.822 -11.327 1.00 15.94 104 ILE A N 1
ATOM 694 C CA . ILE A 1 90 ? 39.051 25.215 -11.670 1.00 16.51 104 ILE A CA 1
ATOM 695 C C . ILE A 1 90 ? 38.165 25.676 -12.839 1.00 16.09 104 ILE A C 1
ATOM 696 O O . ILE A 1 90 ? 37.610 26.773 -12.786 1.00 15.86 104 ILE A O 1
ATOM 701 N N . SER A 1 91 ? 38.014 24.855 -13.877 1.00 15.46 105 SER A N 1
ATOM 702 C CA . SER A 1 91 ? 37.205 25.243 -15.042 1.00 15.96 105 SER A CA 1
ATOM 703 C C . SER A 1 91 ? 35.714 25.374 -14.687 1.00 15.81 105 SER A C 1
ATOM 704 O O . SER A 1 91 ? 35.047 26.256 -15.212 1.00 15.42 105 SER A O 1
ATOM 707 N N . ASP A 1 92 ? 35.224 24.527 -13.782 1.00 15.21 106 ASP A N 1
ATOM 708 C CA . ASP A 1 92 ? 33.851 24.671 -13.222 1.00 15.37 106 ASP A CA 1
ATOM 709 C C . ASP A 1 92 ? 33.706 25.988 -12.452 1.00 15.21 106 ASP A C 1
ATOM 710 O O . ASP A 1 92 ? 32.729 26.716 -12.620 1.00 15.77 106 ASP A O 1
ATOM 715 N N . MET A 1 93 ? 34.660 26.299 -11.582 1.00 14.65 107 MET A N 1
ATOM 716 C CA . MET A 1 93 ? 34.607 27.549 -10.821 1.00 14.43 107 MET A CA 1
ATOM 717 C C . MET A 1 93 ? 34.672 28.761 -11.775 1.00 14.26 107 MET A C 1
ATOM 718 O O . MET A 1 93 ? 33.965 29.746 -11.580 1.00 14.57 107 MET A O 1
ATOM 723 N N . ARG A 1 94 ? 35.510 28.686 -12.809 1.00 14.53 108 ARG A N 1
ATOM 724 C CA . ARG A 1 94 ? 35.654 29.766 -13.782 1.00 15.38 108 ARG A CA 1
ATOM 725 C C . ARG A 1 94 ? 34.378 29.961 -14.592 1.00 14.83 108 ARG A C 1
ATOM 726 O O . ARG A 1 94 ? 34.017 31.089 -14.876 1.00 15.63 108 ARG A O 1
ATOM 734 N N . ALA A 1 95 ? 33.688 28.874 -14.947 1.00 14.99 109 ALA A N 1
ATOM 735 C CA . ALA A 1 95 ? 32.440 28.997 -15.724 1.00 14.37 109 ALA A CA 1
ATOM 736 C C . ALA A 1 95 ? 31.399 29.736 -14.900 1.00 14.53 109 ALA A C 1
ATOM 737 O O . ALA A 1 95 ? 30.670 30.573 -15.432 1.00 14.59 109 ALA A O 1
ATOM 739 N N . TYR A 1 96 ? 31.314 29.399 -13.616 1.00 13.55 110 TYR A N 1
ATOM 740 C CA . TYR A 1 96 ? 30.390 30.073 -12.693 1.00 13.14 110 TYR A CA 1
ATOM 741 C C . TYR A 1 96 ? 30.753 31.537 -12.549 1.00 13.19 110 TYR A C 1
ATOM 742 O O . TYR A 1 96 ? 29.894 32.408 -12.593 1.00 13.02 110 TYR A O 1
ATOM 751 N N . LEU A 1 97 ? 32.036 31.816 -12.372 1.00 13.18 111 LEU A N 1
ATOM 752 C CA . LEU A 1 97 ? 32.481 33.208 -12.285 1.00 13.11 111 LEU A CA 1
ATOM 753 C C . LEU A 1 97 ? 32.147 34.018 -13.556 1.00 13.62 111 LEU A C 1
ATOM 754 O O . LEU A 1 97 ? 31.798 35.192 -13.447 1.00 13.86 111 LEU A O 1
ATOM 759 N N . HIS A 1 98 ? 32.237 33.401 -14.740 1.00 14.05 112 HIS A N 1
ATOM 760 C CA . HIS A 1 98 ? 31.888 34.089 -15.996 1.00 14.86 112 HIS A CA 1
ATOM 761 C C . HIS A 1 98 ? 30.395 34.381 -16.037 1.00 14.77 112 HIS A C 1
ATOM 762 O O . HIS A 1 98 ? 30.003 35.455 -16.468 1.00 14.76 112 HIS A O 1
ATOM 769 N N . ALA A 1 99 ? 29.573 33.442 -15.582 1.00 14.93 113 ALA A N 1
ATOM 770 C CA . ALA A 1 99 ? 28.125 33.682 -15.469 1.00 14.87 113 ALA A CA 1
ATOM 771 C C . ALA A 1 99 ? 27.800 34.824 -14.504 1.00 15.16 113 ALA A C 1
ATOM 772 O O . ALA A 1 99 ? 26.961 35.683 -14.797 1.00 14.80 113 ALA A O 1
ATOM 774 N N . ALA A 1 100 ? 28.471 34.852 -13.357 1.00 14.28 114 ALA A N 1
ATOM 775 C CA . ALA A 1 100 ? 28.273 35.903 -12.360 1.00 14.78 114 ALA A CA 1
ATOM 776 C C . ALA A 1 100 ? 28.667 37.272 -12.939 1.00 14.89 114 ALA A C 1
ATOM 777 O O . ALA A 1 100 ? 27.956 38.261 -12.759 1.00 15.36 114 ALA A O 1
ATOM 779 N N . GLN A 1 101 ? 29.771 37.316 -13.678 1.00 15.43 115 GLN A N 1
ATOM 780 C CA . GLN A 1 101 ? 30.257 38.555 -14.283 1.00 16.40 115 GLN A CA 1
ATOM 781 C C . GLN A 1 101 ? 29.218 39.147 -15.233 1.00 16.51 115 GLN A C 1
ATOM 782 O O . GLN A 1 101 ? 29.025 40.351 -15.247 1.00 16.88 115 GLN A O 1
ATOM 788 N N . ARG A 1 102 ? 28.549 38.284 -15.993 1.00 17.04 116 ARG A N 1
ATOM 789 C CA . ARG A 1 102 ? 27.530 38.714 -16.957 1.00 18.05 116 ARG A CA 1
ATOM 790 C C . ARG A 1 102 ? 26.350 39.384 -16.243 1.00 18.51 116 ARG A C 1
ATOM 791 O O . ARG A 1 102 ? 25.618 40.177 -16.872 1.00 18.44 116 ARG A O 1
ATOM 799 N N . HIS A 1 103 ? 26.174 39.079 -14.952 1.00 18.09 117 HIS A N 1
ATOM 800 C CA . HIS A 1 103 ? 25.107 39.660 -14.105 1.00 18.28 117 HIS A CA 1
ATOM 801 C C . HIS A 1 103 ? 25.599 40.684 -13.054 1.00 17.95 117 HIS A C 1
ATOM 802 O O . HIS A 1 103 ? 24.851 41.065 -12.141 1.00 18.17 117 HIS A O 1
ATOM 809 N N . ASN A 1 104 ? 26.857 41.117 -13.164 1.00 17.39 118 ASN A N 1
ATOM 810 C CA . ASN A 1 104 ? 27.503 42.020 -12.202 1.00 17.38 118 ASN A CA 1
ATOM 811 C C . ASN A 1 104 ? 27.416 41.589 -10.724 1.00 16.59 118 ASN A C 1
ATOM 812 O O . ASN A 1 104 ? 27.128 42.402 -9.845 1.00 17.15 118 ASN A O 1
ATOM 817 N N . ILE A 1 105 ? 27.685 40.314 -10.459 1.00 15.09 119 ILE A N 1
ATOM 818 C CA . ILE A 1 105 ? 27.629 39.768 -9.095 1.00 15.16 119 ILE A CA 1
ATOM 819 C C . ILE A 1 105 ? 28.997 39.223 -8.683 1.00 14.34 119 ILE A C 1
ATOM 820 O O . ILE A 1 105 ? 29.655 38.575 -9.493 1.00 14.59 119 ILE A O 1
ATOM 825 N N . LEU A 1 106 ? 29.412 39.540 -7.458 1.00 13.31 120 LEU A N 1
ATOM 826 C CA . LEU A 1 106 ? 30.649 39.016 -6.856 1.00 13.24 120 LEU A CA 1
ATOM 827 C C . LEU A 1 106 ? 30.386 37.729 -6.088 1.00 13.00 120 LEU A C 1
ATOM 828 O O . LEU A 1 106 ? 29.442 37.637 -5.291 1.00 13.15 120 LEU A O 1
ATOM 833 N N . ILE A 1 107 ? 31.279 36.759 -6.255 1.00 12.47 121 ILE A N 1
ATOM 834 C CA . ILE A 1 107 ? 31.162 35.480 -5.579 1.00 12.23 121 ILE A CA 1
ATOM 835 C C . ILE A 1 107 ? 32.171 35.339 -4.435 1.00 12.31 121 ILE A C 1
ATOM 836 O O . ILE A 1 107 ? 33.363 35.631 -4.604 1.00 11.77 121 ILE A O 1
ATOM 841 N N . PHE A 1 108 ? 31.695 34.846 -3.300 1.00 11.30 122 PHE A N 1
ATOM 842 C CA . PHE A 1 108 ? 32.545 34.490 -2.162 1.00 12.54 122 PHE A CA 1
ATOM 843 C C . PHE A 1 108 ? 32.463 32.982 -1.941 1.00 12.97 122 PHE A C 1
ATOM 844 O O . PHE A 1 108 ? 31.393 32.459 -1.656 1.00 13.84 122 PHE A O 1
ATOM 852 N N . PHE A 1 109 ? 33.586 32.281 -2.090 1.00 12.57 123 PHE A N 1
ATOM 853 C CA . PHE A 1 109 ? 33.641 30.841 -1.893 1.00 12.58 123 PHE A CA 1
ATOM 854 C C . PHE A 1 109 ? 34.026 30.489 -0.437 1.00 12.66 123 PHE A C 1
ATOM 855 O O . PHE A 1 109 ? 35.018 30.989 0.103 1.00 13.10 123 PHE A O 1
ATOM 863 N N . THR A 1 110 ? 33.237 29.633 0.210 1.00 12.21 124 THR A N 1
ATOM 864 C CA . THR A 1 110 ? 33.522 29.177 1.579 1.00 12.64 124 THR A CA 1
ATOM 865 C C . THR A 1 110 ? 34.156 27.788 1.526 1.00 12.42 124 THR A C 1
ATOM 866 O O . THR A 1 110 ? 33.559 26.840 1.020 1.00 13.31 124 THR A O 1
ATOM 870 N N . LEU A 1 111 ? 35.363 27.651 2.054 1.00 12.23 125 LEU A N 1
ATOM 871 C CA . LEU A 1 111 ? 36.122 26.419 1.875 1.00 11.76 125 LEU A CA 1
ATOM 872 C C . LEU A 1 111 ? 35.568 25.245 2.707 1.00 11.64 125 LEU A C 1
ATOM 873 O O . LEU A 1 111 ? 35.245 24.209 2.124 1.00 12.27 125 LEU A O 1
ATOM 878 N N . TRP A 1 112 ? 35.469 25.422 4.024 1.00 11.11 126 TRP A N 1
ATOM 879 C CA . TRP A 1 112 ? 35.120 24.353 4.991 1.00 11.25 126 TRP A CA 1
ATOM 880 C C . TRP A 1 112 ? 33.892 24.680 5.830 1.00 12.02 126 TRP A C 1
ATOM 881 O O . TRP A 1 112 ? 33.455 25.827 5.888 1.00 12.22 126 TRP A O 1
ATOM 892 N N . ASN A 1 113 ? 33.349 23.665 6.500 1.00 12.30 127 ASN A N 1
ATOM 893 C CA . ASN A 1 113 ? 32.199 23.840 7.407 1.00 13.14 127 ASN A CA 1
ATOM 894 C C . ASN A 1 113 ? 32.419 23.169 8.773 1.00 14.16 127 ASN A C 1
ATOM 895 O O . ASN A 1 113 ? 32.706 21.965 8.846 1.00 14.90 127 ASN A O 1
ATOM 900 N N . GLY A 1 114 ? 32.220 23.925 9.853 1.00 14.73 128 GLY A N 1
ATOM 901 C CA . GLY A 1 114 ? 32.327 23.426 11.223 1.00 15.36 128 GLY A CA 1
ATOM 902 C C . GLY A 1 114 ? 31.005 23.265 11.972 1.00 15.84 128 GLY A C 1
ATOM 903 O O . GLY A 1 114 ? 31.002 22.975 13.167 1.00 17.36 128 GLY A O 1
ATOM 904 N N . ALA A 1 115 ? 29.880 23.442 11.279 1.00 16.89 129 ALA A N 1
ATOM 905 C CA . ALA A 1 115 ? 28.557 23.459 11.936 1.00 17.12 129 ALA A CA 1
ATOM 906 C C . ALA A 1 115 ? 27.910 22.081 12.080 1.00 17.96 129 ALA A C 1
ATOM 907 O O . ALA A 1 115 ? 26.943 21.912 12.833 1.00 18.44 129 ALA A O 1
ATOM 909 N N . VAL A 1 116 ? 28.425 21.103 11.352 1.00 18.46 130 VAL A N 1
ATOM 910 C CA . VAL A 1 116 ? 27.894 19.755 11.384 1.00 19.44 130 VAL A CA 1
ATOM 911 C C . VAL A 1 116 ? 29.049 18.790 11.197 1.00 20.27 130 VAL A C 1
ATOM 912 O O . VAL A 1 116 ? 30.015 19.100 10.507 1.00 20.91 130 VAL A O 1
ATOM 916 N N . LYS A 1 117 ? 28.944 17.645 11.850 1.00 20.99 131 LYS A N 1
ATOM 917 C CA . LYS A 1 117 ? 29.951 16.607 11.803 1.00 21.30 131 LYS A CA 1
ATOM 918 C C . LYS A 1 117 ? 29.295 15.373 11.179 1.00 21.81 131 LYS A C 1
ATOM 919 O O . LYS A 1 117 ? 28.439 14.749 11.811 1.00 22.84 131 LYS A O 1
ATOM 925 N N . GLN A 1 118 ? 29.677 15.047 9.943 1.00 21.90 132 GLN A N 1
ATOM 926 C CA . GLN A 1 118 ? 29.123 13.899 9.209 1.00 22.31 132 GLN A CA 1
ATOM 927 C C . GLN A 1 118 ? 30.213 12.863 8.875 1.00 22.04 132 GLN A C 1
ATOM 928 O O . GLN A 1 118 ? 31.292 12.892 9.472 1.00 21.45 132 GLN A O 1
ATOM 934 N N . SER A 1 119 ? 29.926 11.949 7.949 1.00 21.88 133 SER A N 1
ATOM 935 C CA . SER A 1 119 ? 30.738 10.736 7.773 1.00 21.96 133 SER A CA 1
ATOM 936 C C . SER A 1 119 ? 32.130 10.924 7.180 1.00 21.61 133 SER A C 1
ATOM 937 O O . SER A 1 119 ? 32.979 10.035 7.335 1.00 22.15 133 SER A O 1
ATOM 940 N N . THR A 1 120 ? 32.384 12.048 6.517 1.00 20.51 134 THR A N 1
ATOM 941 C CA . THR A 1 120 ? 33.742 12.307 6.032 1.00 20.10 134 THR A CA 1
ATOM 942 C C . THR A 1 120 ? 34.473 13.324 6.910 1.00 18.79 134 THR A C 1
ATOM 943 O O . THR A 1 120 ? 35.494 13.872 6.496 1.00 17.62 134 THR A O 1
ATOM 947 N N . HIS A 1 121 ? 33.980 13.563 8.124 1.00 18.19 135 HIS A N 1
ATOM 948 C CA . HIS A 1 121 ? 34.607 14.559 9.011 1.00 17.91 135 HIS A CA 1
ATOM 949 C C . HIS A 1 121 ? 36.076 14.279 9.267 1.00 17.75 135 HIS A C 1
ATOM 950 O O . HIS A 1 121 ? 36.848 15.217 9.459 1.00 17.58 135 HIS A O 1
ATOM 957 N N . TYR A 1 122 ? 36.457 13.011 9.303 1.00 16.87 136 TYR A N 1
ATOM 958 C CA . TYR A 1 122 ? 37.860 12.661 9.504 1.00 16.79 136 TYR A CA 1
ATOM 959 C C . TYR A 1 122 ? 38.801 13.364 8.520 1.00 16.16 136 TYR A C 1
ATOM 960 O O . TYR A 1 122 ? 39.962 13.628 8.872 1.00 15.08 136 TYR A O 1
ATOM 969 N N . ARG A 1 123 ? 38.329 13.650 7.304 1.00 14.98 137 ARG A N 1
ATOM 970 C CA . ARG A 1 123 ? 39.168 14.334 6.293 1.00 15.37 137 ARG A CA 1
ATOM 971 C C . ARG A 1 123 ? 39.499 15.745 6.778 1.00 15.32 137 ARG A C 1
ATOM 972 O O . ARG A 1 123 ? 40.667 16.154 6.812 1.00 15.24 137 ARG A O 1
ATOM 980 N N . LEU A 1 124 ? 38.483 16.508 7.154 1.00 14.83 138 LEU A N 1
ATOM 981 C CA . LEU A 1 124 ? 38.708 17.839 7.704 1.00 14.58 138 LEU A CA 1
ATOM 982 C C . LEU A 1 124 ? 39.467 17.793 9.035 1.00 14.58 138 LEU A C 1
ATOM 983 O O . LEU A 1 124 ? 40.341 18.616 9.294 1.00 15.15 138 LEU A O 1
ATOM 988 N N . ASN A 1 125 ? 39.138 16.828 9.891 1.00 14.64 139 ASN A N 1
ATOM 989 C CA . ASN A 1 125 ? 39.793 16.664 11.185 1.00 14.01 139 ASN A CA 1
ATOM 990 C C . ASN A 1 125 ? 41.312 16.603 11.078 1.00 14.22 139 ASN A C 1
ATOM 991 O O . ASN A 1 125 ? 42.023 17.238 11.857 1.00 14.17 139 ASN A O 1
ATOM 996 N N . GLY A 1 126 ? 41.791 15.821 10.126 1.00 14.41 140 GLY A N 1
ATOM 997 C CA . GLY A 1 126 ? 43.226 15.712 9.900 1.00 14.09 140 GLY A CA 1
ATOM 998 C C . GLY A 1 126 ? 43.882 17.041 9.615 1.00 14.64 140 GLY A C 1
ATOM 999 O O . GLY A 1 126 ? 44.983 17.320 10.093 1.00 14.61 140 GLY A O 1
ATOM 1000 N N . LEU A 1 127 ? 43.227 17.860 8.799 1.00 13.91 141 LEU A N 1
ATOM 1001 C CA . LEU A 1 127 ? 43.767 19.179 8.433 1.00 14.55 141 LEU A CA 1
ATOM 1002 C C . LEU A 1 127 ? 43.756 20.127 9.648 1.00 14.97 141 LEU A C 1
ATOM 1003 O O . LEU A 1 127 ? 44.591 21.015 9.778 1.00 15.96 141 LEU A O 1
ATOM 1008 N N . MET A 1 128 ? 42.804 19.941 10.549 1.00 15.66 142 MET A N 1
ATOM 1009 C CA . MET A 1 128 ? 42.715 20.755 11.757 1.00 16.40 142 MET A CA 1
ATOM 1010 C C . MET A 1 128 ? 43.771 20.410 12.819 1.00 16.66 142 MET A C 1
ATOM 1011 O O . MET A 1 128 ? 44.306 21.300 13.482 1.00 17.30 142 MET A O 1
ATOM 1016 N N . VAL A 1 129 ? 44.080 19.132 12.999 1.00 17.02 143 VAL A N 1
ATOM 1017 C CA . VAL A 1 129 ? 44.935 18.739 14.117 1.00 17.60 143 VAL A CA 1
ATOM 1018 C C . VAL A 1 129 ? 46.371 18.379 13.736 1.00 18.07 143 VAL A C 1
ATOM 1019 O O . VAL A 1 129 ? 47.213 18.318 14.634 1.00 18.85 143 VAL A O 1
ATOM 1023 N N . ASP A 1 130 ? 46.633 18.135 12.450 1.00 18.29 144 ASP A N 1
ATOM 1024 C CA . ASP A 1 130 ? 47.965 17.746 11.929 1.00 17.97 144 ASP A CA 1
ATOM 1025 C C . ASP A 1 130 ? 48.493 18.815 10.965 1.00 17.15 144 ASP A C 1
ATOM 1026 O O . ASP A 1 130 ? 48.016 18.961 9.818 1.00 16.55 144 ASP A O 1
ATOM 1031 N N . THR A 1 131 ? 49.486 19.582 11.411 1.00 16.52 145 THR A N 1
ATOM 1032 C CA . THR A 1 131 ? 49.988 20.667 10.585 1.00 16.41 145 THR A CA 1
ATOM 1033 C C . THR A 1 131 ? 50.601 20.209 9.236 1.00 15.36 145 THR A C 1
ATOM 1034 O O . THR A 1 131 ? 50.580 20.935 8.254 1.00 14.63 145 THR A O 1
ATOM 1038 N N . ARG A 1 132 ? 51.128 18.989 9.172 1.00 14.92 146 ARG A N 1
ATOM 1039 C CA . ARG A 1 132 ? 51.663 18.489 7.898 1.00 15.09 146 ARG A CA 1
ATOM 1040 C C . ARG A 1 132 ? 50.575 18.151 6.881 1.00 13.37 146 ARG A C 1
ATOM 1041 O O . ARG A 1 132 ? 50.764 18.308 5.672 1.00 13.54 146 ARG A O 1
ATOM 1049 N N . LYS A 1 133 ? 49.429 17.706 7.377 1.00 12.89 147 LYS A N 1
ATOM 1050 C CA . LYS A 1 133 ? 48.265 17.506 6.524 1.00 12.70 147 LYS A CA 1
ATOM 1051 C C . LYS A 1 133 ? 47.725 18.865 6.041 1.00 12.09 147 LYS A C 1
ATOM 1052 O O . LYS A 1 133 ? 47.458 19.032 4.843 1.00 12.32 147 LYS A O 1
ATOM 1058 N N . LEU A 1 134 ? 47.604 19.827 6.953 1.00 12.77 148 LEU A N 1
ATOM 1059 C CA . LEU A 1 134 ? 47.189 21.179 6.567 1.00 13.12 148 LEU A CA 1
ATOM 1060 C C . LEU A 1 134 ? 48.098 21.748 5.463 1.00 12.65 148 LEU A C 1
ATOM 1061 O O . LEU A 1 134 ? 47.633 22.302 4.472 1.00 12.33 148 LEU A O 1
ATOM 1066 N N . GLN A 1 135 ? 49.407 21.579 5.614 1.00 12.88 149 GLN A N 1
ATOM 1067 C CA . GLN A 1 135 ? 50.322 22.070 4.593 1.00 12.95 149 GLN A CA 1
ATOM 1068 C C . GLN A 1 135 ? 50.111 21.423 3.211 1.00 12.75 149 GLN A C 1
ATOM 1069 O O . GLN A 1 135 ? 50.257 22.085 2.184 1.00 12.70 149 GLN A O 1
ATOM 1075 N N . SER A 1 136 ? 49.741 20.135 3.175 1.00 12.27 150 SER A N 1
ATOM 1076 C CA . SER A 1 136 ? 49.464 19.463 1.903 1.00 12.32 150 SER A CA 1
ATOM 1077 C C . SER A 1 136 ? 48.256 20.078 1.188 1.00 11.94 150 SER A C 1
ATOM 1078 O O . SER A 1 136 ? 48.249 20.216 -0.025 1.00 11.75 150 SER A O 1
ATOM 1081 N N . TYR A 1 137 ? 47.241 20.460 1.956 1.00 10.93 151 TYR A N 1
ATOM 1082 C CA . TYR A 1 137 ? 46.096 21.149 1.380 1.00 11.72 151 TYR A CA 1
ATOM 1083 C C . TYR A 1 137 ? 46.491 22.492 0.774 1.00 12.28 151 TYR A C 1
ATOM 1084 O O . TYR A 1 137 ? 46.061 22.850 -0.325 1.00 11.59 151 TYR A O 1
ATOM 1093 N N . ILE A 1 138 ? 47.309 23.224 1.511 1.00 12.93 152 ILE A N 1
ATOM 1094 C CA . ILE A 1 138 ? 47.772 24.531 1.084 1.00 13.87 152 ILE A CA 1
ATOM 1095 C C . ILE A 1 138 ? 48.573 24.428 -0.220 1.00 14.05 152 ILE A C 1
ATOM 1096 O O . ILE A 1 138 ? 48.328 25.155 -1.169 1.00 13.82 152 ILE A O 1
ATOM 1101 N N . ASP A 1 139 ? 49.500 23.482 -0.275 1.00 14.31 153 ASP A N 1
ATOM 1102 C CA . ASP A 1 139 ? 50.407 23.357 -1.409 1.00 15.97 153 ASP A CA 1
ATOM 1103 C C . ASP A 1 139 ? 49.754 22.779 -2.657 1.00 15.82 153 ASP A C 1
ATOM 1104 O O . ASP A 1 139 ? 50.032 23.218 -3.763 1.00 16.89 153 ASP A O 1
ATOM 1109 N N . HIS A 1 140 ? 48.879 21.790 -2.479 1.00 15.70 154 HIS A N 1
ATOM 1110 C CA . HIS A 1 140 ? 48.344 21.019 -3.593 1.00 16.08 154 HIS A CA 1
ATOM 1111 C C . HIS A 1 140 ? 46.944 21.414 -4.076 1.00 15.59 154 HIS A C 1
ATOM 1112 O O . HIS A 1 140 ? 46.529 20.999 -5.152 1.00 16.17 154 HIS A O 1
ATOM 1119 N N . ALA A 1 141 ? 46.231 22.210 -3.291 1.00 14.86 155 ALA A N 1
ATOM 1120 C CA . ALA A 1 141 ? 44.857 22.603 -3.628 1.00 14.62 155 ALA A CA 1
ATOM 1121 C C . ALA A 1 141 ? 44.599 24.102 -3.483 1.00 14.60 155 ALA A C 1
ATOM 1122 O O . ALA A 1 141 ? 44.176 24.747 -4.444 1.00 15.11 155 ALA A O 1
ATOM 1124 N N . LEU A 1 142 ? 44.845 24.669 -2.310 1.00 14.05 156 LEU A N 1
ATOM 1125 C CA . LEU A 1 142 ? 44.446 26.053 -2.051 1.00 14.86 156 LEU A CA 1
ATOM 1126 C C . LEU A 1 142 ? 45.250 27.047 -2.896 1.00 14.92 156 LEU A C 1
ATOM 1127 O O . LEU A 1 142 ? 44.681 27.896 -3.563 1.00 14.16 156 LEU A O 1
ATOM 1132 N N . LYS A 1 143 ? 46.570 26.938 -2.892 1.00 15.39 157 LYS A N 1
ATOM 1133 C CA . LYS A 1 143 ? 47.370 27.866 -3.689 1.00 16.55 157 LYS A CA 1
ATOM 1134 C C . LYS A 1 143 ? 47.069 27.789 -5.202 1.00 16.55 157 LYS A C 1
ATOM 1135 O O . LYS A 1 143 ? 46.862 28.828 -5.840 1.00 15.62 157 LYS A O 1
ATOM 1141 N N . PRO A 1 144 ? 47.052 26.579 -5.797 1.00 16.89 158 PRO A N 1
ATOM 1142 C CA . PRO A 1 144 ? 46.671 26.441 -7.211 1.00 17.40 158 PRO A CA 1
ATOM 1143 C C . PRO A 1 144 ? 45.328 27.090 -7.560 1.00 17.58 158 PRO A C 1
ATOM 1144 O O . PRO A 1 144 ? 45.214 27.764 -8.580 1.00 16.87 158 PRO A O 1
ATOM 1148 N N . MET A 1 145 ? 44.338 26.910 -6.692 1.00 17.72 159 MET A N 1
ATOM 1149 C CA . MET A 1 145 ? 43.012 27.448 -6.912 1.00 18.21 159 MET A CA 1
ATOM 1150 C C . MET A 1 145 ? 43.013 28.977 -6.848 1.00 17.55 159 MET A C 1
ATOM 1151 O O . MET A 1 145 ? 42.496 29.647 -7.752 1.00 17.15 159 MET A O 1
ATOM 1156 N N . ALA A 1 146 ? 43.611 29.525 -5.796 1.00 16.60 160 ALA A N 1
ATOM 1157 C CA . ALA A 1 146 ? 43.619 30.972 -5.593 1.00 16.69 160 ALA A CA 1
ATOM 1158 C C . ALA A 1 146 ? 44.437 31.663 -6.679 1.00 16.97 160 ALA A C 1
ATOM 1159 O O . ALA A 1 146 ? 44.078 32.737 -7.150 1.00 17.07 160 ALA A O 1
ATOM 1161 N N . ASN A 1 147 ? 45.530 31.038 -7.100 1.00 16.95 161 ASN A N 1
ATOM 1162 C CA . ASN A 1 147 ? 46.353 31.634 -8.152 1.00 17.23 161 ASN A CA 1
ATOM 1163 C C . ASN A 1 147 ? 45.647 31.639 -9.517 1.00 17.30 161 ASN A C 1
ATOM 1164 O O . ASN A 1 147 ? 45.703 32.619 -10.266 1.00 18.13 161 ASN A O 1
ATOM 1169 N N . ALA A 1 148 ? 44.950 30.556 -9.833 1.00 16.79 162 ALA A N 1
ATOM 1170 C CA . ALA A 1 148 ? 44.292 30.403 -11.122 1.00 16.90 162 ALA A CA 1
ATOM 1171 C C . ALA A 1 148 ? 43.121 31.377 -11.308 1.00 16.89 162 ALA A C 1
ATOM 1172 O O . ALA A 1 148 ? 42.854 31.816 -12.419 1.00 16.78 162 ALA A O 1
ATOM 1174 N N . LEU A 1 149 ? 42.413 31.670 -10.224 1.00 16.79 163 LEU A N 1
ATOM 1175 C CA . LEU A 1 149 ? 41.174 32.473 -10.284 1.00 17.24 163 LEU A CA 1
ATOM 1176 C C . LEU A 1 149 ? 41.317 33.955 -9.938 1.00 17.68 163 LEU A C 1
ATOM 1177 O O . LEU A 1 149 ? 40.349 34.719 -10.044 1.00 17.73 163 LEU A O 1
ATOM 1182 N N . LYS A 1 150 ? 42.510 34.391 -9.554 1.00 18.43 164 LYS A N 1
ATOM 1183 C CA . LYS A 1 150 ? 42.688 35.753 -9.045 1.00 18.98 164 LYS A CA 1
ATOM 1184 C C . LYS A 1 150 ? 42.395 36.892 -10.027 1.00 19.44 164 LYS A C 1
ATOM 1185 O O . LYS A 1 150 ? 42.135 38.009 -9.593 1.00 20.78 164 LYS A O 1
ATOM 1191 N N . ASN A 1 151 ? 42.429 36.630 -11.330 1.00 19.61 165 ASN A N 1
ATOM 1192 C CA . ASN A 1 151 ? 42.150 37.688 -12.312 1.00 19.57 165 ASN A CA 1
ATOM 1193 C C . ASN A 1 151 ? 40.699 37.690 -12.794 1.00 19.00 165 ASN A C 1
ATOM 1194 O O . ASN A 1 151 ? 40.335 38.458 -13.687 1.00 19.53 165 ASN A O 1
ATOM 1199 N N . GLU A 1 152 ? 39.861 36.843 -12.200 1.00 17.92 166 GLU A N 1
ATOM 1200 C CA . GLU A 1 152 ? 38.446 36.829 -12.556 1.00 17.57 166 GLU A CA 1
ATOM 1201 C C . GLU A 1 152 ? 37.741 37.981 -11.876 1.00 17.07 166 GLU A C 1
ATOM 1202 O O . GLU A 1 152 ? 37.779 38.096 -10.657 1.00 16.53 166 GLU A O 1
ATOM 1208 N N . LYS A 1 153 ? 37.090 38.826 -12.670 1.00 17.06 167 LYS A N 1
ATOM 1209 C CA . LYS A 1 153 ? 36.466 40.030 -12.132 1.00 17.90 167 LYS A CA 1
ATOM 1210 C C . LYS A 1 153 ? 35.313 39.741 -11.172 1.00 16.67 167 LYS A C 1
ATOM 1211 O O . LYS A 1 153 ? 35.039 40.553 -10.295 1.00 17.06 167 LYS A O 1
ATOM 1217 N N . ALA A 1 154 ? 34.654 38.600 -11.317 1.00 15.42 168 ALA A N 1
ATOM 1218 C CA . ALA A 1 154 ? 33.566 38.247 -10.407 1.00 15.76 168 ALA A CA 1
ATOM 1219 C C . ALA A 1 154 ? 34.001 37.563 -9.105 1.00 15.14 168 ALA A C 1
ATOM 1220 O O . ALA A 1 154 ? 33.163 37.257 -8.267 1.00 15.29 168 ALA A O 1
ATOM 1222 N N . LEU A 1 155 ? 35.299 37.320 -8.902 1.00 14.12 169 LEU A N 1
ATOM 1223 C CA . LEU A 1 155 ? 35.732 36.718 -7.654 1.00 14.86 169 LEU A CA 1
ATOM 1224 C C . LEU A 1 155 ? 35.793 37.765 -6.538 1.00 14.80 169 LEU A C 1
ATOM 1225 O O . LEU A 1 155 ? 36.627 38.675 -6.567 1.00 15.56 169 LEU A O 1
ATOM 1230 N N . GLY A 1 156 ? 34.861 37.682 -5.588 1.00 14.82 170 GLY A N 1
ATOM 1231 C CA . GLY A 1 156 ? 34.855 38.558 -4.431 1.00 14.41 170 GLY A CA 1
ATOM 1232 C C . GLY A 1 156 ? 35.901 38.199 -3.399 1.00 14.01 170 GLY A C 1
ATOM 1233 O O . GLY A 1 156 ? 36.607 39.073 -2.902 1.00 15.22 170 GLY A O 1
ATOM 1234 N N . GLY A 1 157 ? 35.986 36.922 -3.035 1.00 13.23 171 GLY A N 1
ATOM 1235 C CA . GLY A 1 157 ? 36.944 36.494 -2.018 1.00 13.59 171 GLY A CA 1
ATOM 1236 C C . GLY A 1 157 ? 36.664 35.117 -1.463 1.00 13.07 171 GLY A C 1
ATOM 1237 O O . GLY A 1 157 ? 35.927 34.321 -2.073 1.00 13.04 171 GLY A O 1
ATOM 1238 N N . TRP A 1 158 ? 37.303 34.841 -0.322 1.00 13.33 172 TRP A N 1
ATOM 1239 C CA . TRP A 1 158 ? 37.366 33.511 0.295 1.00 13.78 172 TRP A CA 1
ATOM 1240 C C . TRP A 1 158 ? 36.987 33.558 1.777 1.00 14.35 172 TRP A C 1
ATOM 1241 O O . TRP A 1 158 ? 37.501 34.367 2.541 1.00 14.44 172 TRP A O 1
ATOM 1252 N N . ASP A 1 159 ? 36.098 32.663 2.192 1.00 14.30 173 ASP A N 1
ATOM 1253 C CA . ASP A 1 159 ? 35.742 32.465 3.595 1.00 14.48 173 ASP A CA 1
ATOM 1254 C C . ASP A 1 159 ? 36.362 31.121 3.987 1.00 14.05 173 ASP A C 1
ATOM 1255 O O . ASP A 1 159 ? 36.042 30.103 3.397 1.00 13.98 173 ASP A O 1
ATOM 1260 N N . ILE A 1 160 ? 37.281 31.132 4.944 1.00 13.63 174 ILE A N 1
ATOM 1261 C CA . ILE A 1 160 ? 37.993 29.902 5.314 1.00 13.90 174 ILE A CA 1
ATOM 1262 C C . ILE A 1 160 ? 37.084 28.834 5.905 1.00 14.20 174 ILE A C 1
ATOM 1263 O O . ILE A 1 160 ? 37.256 27.660 5.621 1.00 14.38 174 ILE A O 1
ATOM 1268 N N . MET A 1 161 ? 36.140 29.214 6.748 1.00 14.44 175 MET A N 1
ATOM 1269 C CA . MET A 1 161 ? 35.309 28.202 7.403 1.00 15.40 175 MET A CA 1
ATOM 1270 C C . MET A 1 161 ? 34.006 28.789 7.870 1.00 14.47 175 MET A C 1
ATOM 1271 O O . MET A 1 161 ? 33.978 29.890 8.391 1.00 15.17 175 MET A O 1
ATOM 1276 N N . ASN A 1 162 ? 32.925 28.045 7.669 1.00 13.09 176 ASN A N 1
ATOM 1277 C CA . ASN A 1 162 ? 31.660 28.366 8.287 1.00 12.37 176 ASN A CA 1
ATOM 1278 C C . ASN A 1 162 ? 31.600 27.855 9.738 1.00 12.22 176 ASN A C 1
ATOM 1279 O O . ASN A 1 162 ? 31.760 26.659 9.993 1.00 12.16 176 ASN A O 1
ATOM 1284 N N . GLU A 1 163 ? 31.361 28.769 10.673 1.00 12.54 177 GLU A N 1
ATOM 1285 C CA . GLU A 1 163 ? 31.115 28.474 12.089 1.00 13.30 177 GLU A CA 1
ATOM 1286 C C . GLU A 1 163 ? 32.071 27.491 12.750 1.00 12.75 177 GLU A C 1
ATOM 1287 O O . GLU A 1 163 ? 31.670 26.415 13.211 1.00 11.79 177 GLU A O 1
ATOM 1293 N N . PRO A 1 164 ? 33.349 27.870 12.850 1.00 13.14 178 PRO A N 1
ATOM 1294 C CA . PRO A 1 164 ? 34.276 26.987 13.588 1.00 13.94 178 PRO A CA 1
ATOM 1295 C C . PRO A 1 164 ? 33.872 26.677 15.041 1.00 14.30 178 PRO A C 1
ATOM 1296 O O . PRO A 1 164 ? 34.272 25.647 15.597 1.00 14.79 178 PRO A O 1
ATOM 1300 N N . GLU A 1 165 ? 33.091 27.565 15.656 1.00 13.44 179 GLU A N 1
ATOM 1301 C CA . GLU A 1 165 ? 32.673 27.407 17.044 1.00 14.03 179 GLU A CA 1
ATOM 1302 C C . GLU A 1 165 ? 31.726 26.224 17.250 1.00 13.25 179 GLU A C 1
ATOM 1303 O O . GLU A 1 165 ? 31.465 25.832 18.382 1.00 14.35 179 GLU A O 1
ATOM 1309 N N . GLY A 1 166 ? 31.234 25.659 16.151 1.00 13.21 180 GLY A N 1
ATOM 1310 C CA . GLY A 1 166 ? 30.475 24.408 16.216 1.00 13.62 180 GLY A CA 1
ATOM 1311 C C . GLY A 1 166 ? 31.240 23.277 16.880 1.00 14.12 180 GLY A C 1
ATOM 1312 O O . GLY A 1 166 ? 30.653 22.357 17.471 1.00 13.41 180 GLY A O 1
ATOM 1313 N N . GLU A 1 167 ? 32.559 23.354 16.784 1.00 13.79 181 GLU A N 1
ATOM 1314 C CA . GLU A 1 167 ? 33.433 22.267 17.211 1.00 14.36 181 GLU A CA 1
ATOM 1315 C C . GLU A 1 167 ? 34.497 22.723 18.232 1.00 14.44 181 GLU A C 1
ATOM 1316 O O . GLU A 1 167 ? 35.418 21.965 18.560 1.00 13.45 181 GLU A O 1
ATOM 1322 N N . ILE A 1 168 ? 34.327 23.908 18.802 1.00 13.67 182 ILE A N 1
ATOM 1323 C CA . ILE A 1 168 ? 35.272 24.420 19.807 1.00 15.31 182 ILE A CA 1
ATOM 1324 C C . ILE A 1 168 ? 35.013 23.792 21.200 1.00 15.74 182 ILE A C 1
ATOM 1325 O O . ILE A 1 168 ? 33.916 23.309 21.488 1.00 15.88 182 ILE A O 1
ATOM 1330 N N . LYS A 1 169 ? 36.042 23.763 22.042 1.00 16.37 183 LYS A N 1
ATOM 1331 C CA . LYS A 1 169 ? 35.911 23.352 23.440 1.00 17.64 183 LYS A CA 1
ATOM 1332 C C . LYS A 1 169 ? 35.599 24.558 24.338 1.00 17.74 183 LYS A C 1
ATOM 1333 O O . LYS A 1 169 ? 36.473 25.381 24.585 1.00 17.46 183 LYS A O 1
ATOM 1339 N N . PRO A 1 170 ? 34.350 24.688 24.808 1.00 18.14 184 PRO A N 1
ATOM 1340 C CA . PRO A 1 170 ? 34.023 25.801 25.707 1.00 19.01 184 PRO A CA 1
ATOM 1341 C C . PRO A 1 170 ? 34.449 25.585 27.181 1.00 19.61 184 PRO A C 1
ATOM 1342 O O . PRO A 1 170 ? 34.724 24.461 27.596 1.00 19.36 184 PRO A O 1
ATOM 1346 N N . GLY A 1 171 ? 34.501 26.664 27.962 1.00 20.66 185 GLY A N 1
ATOM 1347 C CA . GLY A 1 171 ? 34.757 26.577 29.394 1.00 21.68 185 GLY A CA 1
ATOM 1348 C C . GLY A 1 171 ? 36.209 26.410 29.794 1.00 22.67 185 GLY A C 1
ATOM 1349 O O . GLY A 1 171 ? 36.503 26.094 30.953 1.00 23.12 185 GLY A O 1
ATOM 1350 N N . GLU A 1 172 ? 37.121 26.634 28.855 1.00 23.26 186 GLU A N 1
ATOM 1351 C CA . GLU A 1 172 ? 38.542 26.410 29.104 1.00 24.35 186 GLU A CA 1
ATOM 1352 C C . GLU A 1 172 ? 39.225 27.689 29.570 1.00 24.91 186 GLU A C 1
ATOM 1353 O O . GLU A 1 172 ? 39.065 28.737 28.957 1.00 24.63 186 GLU A O 1
ATOM 1359 N N . SER A 1 173 ? 39.985 27.591 30.659 1.00 25.45 187 SER A N 1
ATOM 1360 C CA . SER A 1 173 ? 40.820 28.692 31.126 1.00 26.33 187 SER A CA 1
ATOM 1361 C C . SER A 1 173 ? 42.108 28.772 30.311 1.00 26.49 187 SER A C 1
ATOM 1362 O O . SER A 1 173 ? 42.590 27.762 29.812 1.00 26.68 187 SER A O 1
ATOM 1365 N N . SER A 1 174 ? 42.659 29.976 30.182 1.00 27.16 188 SER A N 1
ATOM 1366 C CA . SER A 1 174 ? 43.956 30.171 29.533 1.00 27.73 188 SER A CA 1
ATOM 1367 C C . SER A 1 174 ? 44.682 31.373 30.116 1.00 28.11 188 SER A C 1
ATOM 1368 O O . SER A 1 174 ? 44.050 32.345 30.527 1.00 27.93 188 SER A O 1
ATOM 1371 N N . SER A 1 175 ? 46.014 31.296 30.132 1.00 28.84 189 SER A N 1
ATOM 1372 C CA . SER A 1 175 ? 46.870 32.436 30.479 1.00 29.43 189 SER A CA 1
ATOM 1373 C C . SER A 1 175 ? 46.878 33.501 29.380 1.00 29.65 189 SER A C 1
ATOM 1374 O O . SER A 1 175 ? 47.155 34.676 29.653 1.00 29.91 189 SER A O 1
ATOM 1377 N N . GLU A 1 176 ? 46.594 33.087 28.143 1.00 30.14 190 GLU A N 1
ATOM 1378 C CA . GLU A 1 176 ? 46.373 34.009 27.031 1.00 30.01 190 GLU A CA 1
ATOM 1379 C C . GLU A 1 176 ? 44.877 34.294 26.978 1.00 29.91 190 GLU A C 1
ATOM 1380 O O . GLU A 1 176 ? 44.094 33.388 26.696 1.00 29.48 190 GLU A O 1
ATOM 1386 N N . PRO A 1 177 ? 44.469 35.544 27.261 1.00 29.72 191 PRO A N 1
ATOM 1387 C CA . PRO A 1 177 ? 43.045 35.884 27.285 1.00 29.81 191 PRO A CA 1
ATOM 1388 C C . PRO A 1 177 ? 42.243 35.497 26.044 1.00 29.77 191 PRO A C 1
ATOM 1389 O O . PRO A 1 177 ? 41.110 35.039 26.183 1.00 29.92 191 PRO A O 1
ATOM 1393 N N . CYS A 1 178 ? 42.808 35.666 24.851 1.00 29.55 192 CYS A N 1
ATOM 1394 C CA . CYS A 1 178 ? 42.042 35.397 23.626 1.00 29.53 192 CYS A CA 1
ATOM 1395 C C . CYS A 1 178 ? 41.788 33.905 23.380 1.00 28.48 192 CYS A C 1
ATOM 1396 O O . CYS A 1 178 ? 40.911 33.564 22.582 1.00 29.08 192 CYS A O 1
ATOM 1399 N N . PHE A 1 179 ? 42.533 33.023 24.053 1.00 27.03 193 PHE A N 1
ATOM 1400 C CA . PHE A 1 179 ? 42.269 31.575 23.980 1.00 26.31 193 PHE A CA 1
ATOM 1401 C C . PHE A 1 179 ? 41.350 31.063 25.092 1.00 25.45 193 PHE A C 1
ATOM 1402 O O . PHE A 1 179 ? 40.993 29.885 25.097 1.00 25.61 193 PHE A O 1
ATOM 1410 N N . ASP A 1 180 ? 40.973 31.934 26.023 1.00 24.59 194 ASP A N 1
ATOM 1411 C CA . ASP A 1 180 ? 40.115 31.566 27.147 1.00 23.62 194 ASP A CA 1
ATOM 1412 C C . ASP A 1 180 ? 38.683 31.456 26.625 1.00 22.49 194 ASP A C 1
ATOM 1413 O O . ASP A 1 180 ? 38.202 32.376 25.970 1.00 22.34 194 ASP A O 1
ATOM 1418 N N . THR A 1 181 ? 38.006 30.341 26.890 1.00 20.86 195 THR A N 1
ATOM 1419 C CA . THR A 1 181 ? 36.643 30.152 26.385 1.00 20.93 195 THR A CA 1
ATOM 1420 C C . THR A 1 181 ? 35.604 30.028 27.506 1.00 20.71 195 THR A C 1
ATOM 1421 O O . THR A 1 181 ? 34.508 29.513 27.274 1.00 19.75 195 THR A O 1
ATOM 1425 N N . ARG A 1 182 ? 35.923 30.521 28.703 1.00 21.17 196 ARG A N 1
ATOM 1426 C CA . ARG A 1 182 ? 34.972 30.461 29.833 1.00 21.99 196 ARG A CA 1
ATOM 1427 C C . ARG A 1 182 ? 33.708 31.245 29.530 1.00 21.82 196 ARG A C 1
ATOM 1428 O O . ARG A 1 182 ? 32.615 30.857 29.953 1.00 22.07 196 ARG A O 1
ATOM 1436 N N . HIS A 1 183 ? 33.860 32.321 28.767 1.00 21.39 197 HIS A N 1
ATOM 1437 C CA . HIS A 1 183 ? 32.721 33.147 28.374 1.00 21.35 197 HIS A CA 1
ATOM 1438 C C . HIS A 1 183 ? 31.773 32.454 27.404 1.00 21.26 197 HIS A C 1
ATOM 1439 O O . HIS A 1 183 ? 30.656 32.941 27.208 1.00 21.69 197 HIS A O 1
ATOM 1446 N N . LEU A 1 184 ? 32.209 31.351 26.784 1.00 20.69 198 LEU A N 1
ATOM 1447 C CA . LEU A 1 184 ? 31.348 30.577 25.868 1.00 20.77 198 LEU A CA 1
ATOM 1448 C C . LEU A 1 184 ? 30.568 29.479 26.591 1.00 21.02 198 LE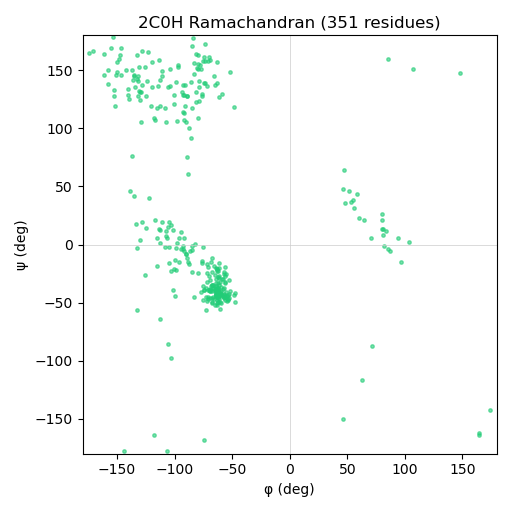U A C 1
ATOM 1449 O O . LEU A 1 184 ? 29.706 28.830 25.992 1.00 20.91 198 LEU A O 1
ATOM 1454 N N . SER A 1 185 ? 30.876 29.247 27.862 1.00 21.89 199 SER A N 1
ATOM 1455 C CA . SER A 1 185 ? 30.078 28.334 28.689 1.00 22.41 199 SER A CA 1
ATOM 1456 C C . SER A 1 185 ? 28.617 28.799 28.755 1.00 22.94 199 SER A C 1
ATOM 1457 O O . SER A 1 185 ? 28.352 29.961 29.022 1.00 23.53 199 SER A O 1
ATOM 1460 N N . GLY A 1 186 ? 27.683 27.892 28.476 1.00 22.85 200 GLY A N 1
ATOM 1461 C CA . GLY A 1 186 ? 26.251 28.229 28.445 1.00 22.71 200 GLY A CA 1
ATOM 1462 C C . GLY A 1 186 ? 25.760 28.868 27.158 1.00 22.84 200 GLY A C 1
ATOM 1463 O O . GLY A 1 186 ? 24.568 29.172 27.036 1.00 23.50 200 GLY A O 1
ATOM 1464 N N . SER A 1 187 ? 26.664 29.080 26.195 1.00 22.04 201 SER A N 1
ATOM 1465 C CA . SER A 1 187 ? 26.340 29.769 24.929 1.00 20.92 201 SER A CA 1
ATOM 1466 C C . SER A 1 187 ? 25.809 28.857 23.827 1.00 20.71 201 SER A C 1
ATOM 1467 O O . SER A 1 187 ? 25.258 29.333 22.832 1.00 20.99 201 SER A O 1
ATOM 1470 N N . GLY A 1 188 ? 26.014 27.552 23.973 1.00 19.56 202 GLY A N 1
ATOM 1471 C CA . GLY A 1 188 ? 25.697 26.604 22.920 1.00 18.87 202 GLY A CA 1
ATOM 1472 C C . GLY A 1 188 ? 26.880 26.220 22.052 1.00 18.09 202 GLY A C 1
ATOM 1473 O O . GLY A 1 188 ? 26.801 25.247 21.330 1.00 18.80 202 GLY A O 1
ATOM 1474 N N . ALA A 1 189 ? 27.977 26.976 22.118 1.00 16.71 203 ALA A N 1
ATOM 1475 C CA . ALA A 1 189 ? 29.180 26.622 21.362 1.00 16.42 203 ALA A CA 1
ATOM 1476 C C . ALA A 1 189 ? 29.589 25.177 21.618 1.00 15.89 203 ALA A C 1
ATOM 1477 O O . ALA A 1 189 ? 29.384 24.659 22.718 1.00 16.86 203 ALA A O 1
ATOM 1479 N N . GLY A 1 190 ? 30.180 24.538 20.607 1.00 15.06 204 GLY A N 1
ATOM 1480 C CA . GLY A 1 190 ? 30.585 23.136 20.690 1.00 15.27 204 GLY A CA 1
ATOM 1481 C C . GLY A 1 190 ? 29.447 22.154 20.463 1.00 15.49 204 GLY A C 1
ATOM 1482 O O . GLY A 1 190 ? 29.557 20.985 20.824 1.00 15.92 204 GLY A O 1
ATOM 1483 N N . TRP A 1 191 ? 28.375 22.610 19.818 1.00 15.33 205 TRP A N 1
ATOM 1484 C CA . TRP A 1 191 ? 27.206 21.747 19.561 1.00 15.24 205 TRP A CA 1
ATOM 1485 C C . TRP A 1 191 ? 27.459 20.511 18.702 1.00 16.03 205 TRP A C 1
ATOM 1486 O O . TRP A 1 191 ? 26.752 19.508 18.846 1.00 16.61 205 TRP A O 1
ATOM 1497 N N . ALA A 1 192 ? 28.433 20.568 17.799 1.00 15.79 206 ALA A N 1
ATOM 1498 C CA . ALA A 1 192 ? 28.754 19.424 16.936 1.00 16.02 206 ALA A CA 1
ATOM 1499 C C . ALA A 1 192 ? 29.811 18.516 17.567 1.00 16.68 206 ALA A C 1
ATOM 1500 O O . ALA A 1 192 ? 30.076 17.431 17.044 1.00 18.18 206 ALA A O 1
ATOM 1502 N N . GLY A 1 193 ? 30.398 18.964 18.675 1.00 16.03 207 GLY A N 1
ATOM 1503 C CA . GLY A 1 193 ? 31.409 18.203 19.433 1.00 16.28 207 GLY A CA 1
ATOM 1504 C C . GLY A 1 193 ? 32.419 19.129 20.082 1.00 16.32 207 GLY A C 1
ATOM 1505 O O . GLY A 1 193 ? 32.723 20.181 19.538 1.00 17.75 207 GLY A O 1
ATOM 1506 N N . HIS A 1 194 ? 32.939 18.755 21.246 1.00 16.60 208 HIS A N 1
ATOM 1507 C CA . HIS A 1 194 ? 33.978 19.536 21.923 1.00 16.56 208 HIS A CA 1
ATOM 1508 C C . HIS A 1 194 ? 35.329 19.032 21.405 1.00 16.66 208 HIS A C 1
ATOM 1509 O O . HIS A 1 194 ? 36.047 18.311 22.117 1.00 16.93 208 HIS A O 1
ATOM 1516 N N . LEU A 1 195 ? 35.674 19.419 20.176 1.00 16.47 209 LEU A N 1
ATOM 1517 C CA . LEU A 1 195 ? 36.774 18.781 19.430 1.00 16.40 209 LEU A CA 1
ATOM 1518 C C . LEU A 1 195 ? 38.088 19.545 19.448 1.00 16.42 209 LEU A C 1
ATOM 1519 O O . LEU A 1 195 ? 39.141 18.936 19.617 1.00 17.36 209 LEU A O 1
ATOM 1524 N N . TYR A 1 196 ? 38.023 20.858 19.250 1.00 15.53 210 TYR A N 1
ATOM 1525 C CA . TYR A 1 196 ? 39.214 21.669 18.969 1.00 15.16 210 TYR A CA 1
ATOM 1526 C C . TYR A 1 196 ? 39.373 22.809 19.957 1.00 15.64 210 TYR A C 1
ATOM 1527 O O . TYR A 1 196 ? 38.401 23.435 20.366 1.00 15.35 210 TYR A O 1
ATOM 1536 N N . SER A 1 197 ? 40.611 23.080 20.357 1.00 14.73 211 SER A N 1
ATOM 1537 C CA . SER A 1 197 ? 40.872 24.229 21.201 1.00 14.96 211 SER A CA 1
ATOM 1538 C C . SER A 1 197 ? 40.791 25.521 20.391 1.00 14.61 211 SER A C 1
ATOM 1539 O O . SER A 1 197 ? 40.891 25.501 19.170 1.00 14.39 211 SER A O 1
ATOM 1542 N N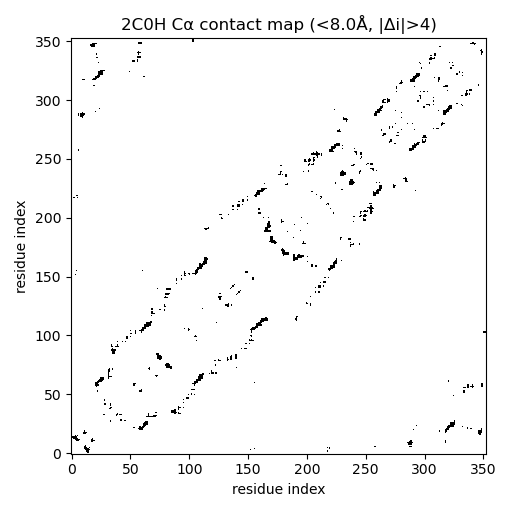 . ALA A 1 198 ? 40.622 26.641 21.084 1.00 15.27 212 ALA A N 1
ATOM 1543 C CA . ALA A 1 198 ? 40.666 27.947 20.432 1.00 15.15 212 ALA A CA 1
ATOM 1544 C C . ALA A 1 198 ? 41.964 28.140 19.656 1.00 14.94 212 ALA A C 1
ATOM 1545 O O . ALA A 1 198 ? 41.948 28.661 18.547 1.00 15.00 212 ALA A O 1
ATOM 1547 N N . GLN A 1 199 ? 43.086 27.701 20.226 1.00 15.37 213 GLN A N 1
ATOM 1548 C CA . GLN A 1 199 ? 44.364 27.806 19.521 1.00 15.31 213 GLN A CA 1
ATOM 1549 C C . GLN A 1 199 ? 44.425 26.975 18.213 1.00 14.97 213 GLN A C 1
ATOM 1550 O O . GLN A 1 199 ? 45.006 27.408 17.213 1.00 14.37 213 GLN A O 1
ATOM 1556 N N . GLU A 1 200 ? 43.829 25.789 18.205 1.00 15.02 214 GLU A N 1
ATOM 1557 C CA . GLU A 1 200 ? 43.803 24.961 16.984 1.00 15.69 214 GLU A CA 1
ATOM 1558 C C . GLU A 1 200 ? 43.010 25.616 15.849 1.00 14.63 214 GLU A C 1
ATOM 1559 O O . GLU A 1 200 ? 43.440 25.640 14.689 1.00 13.77 214 GLU A O 1
ATOM 1565 N N . ILE A 1 201 ? 41.855 26.176 16.190 1.00 14.31 215 ILE A N 1
ATOM 1566 C CA . ILE A 1 201 ? 41.045 26.888 15.215 1.00 14.21 215 ILE A CA 1
ATOM 1567 C C . ILE A 1 201 ? 41.799 28.108 14.690 1.00 13.30 215 ILE A C 1
ATOM 1568 O O . ILE A 1 201 ? 41.819 28.366 13.489 1.00 13.34 215 ILE A O 1
ATOM 1573 N N . GLY A 1 202 ? 42.425 28.857 15.595 1.00 12.87 216 GLY A N 1
ATOM 1574 C CA . GLY A 1 202 ? 43.209 30.023 15.195 1.00 12.77 216 GLY A CA 1
ATOM 1575 C C . GLY A 1 202 ? 44.338 29.692 14.235 1.00 12.36 216 GLY A C 1
ATOM 1576 O O . GLY A 1 202 ? 44.585 30.402 13.262 1.00 12.40 216 GLY A O 1
ATOM 1577 N N . ARG A 1 203 ? 45.052 28.612 14.510 1.00 12.32 217 ARG A N 1
ATOM 1578 C CA . ARG A 1 203 ? 46.103 28.159 13.598 1.00 12.64 217 ARG A CA 1
ATOM 1579 C C . ARG A 1 203 ? 45.569 27.790 12.201 1.00 12.22 217 ARG A C 1
ATOM 1580 O O . ARG A 1 203 ? 46.139 28.148 11.186 1.00 11.30 217 ARG A O 1
ATOM 1588 N N . PHE A 1 204 ? 44.459 27.066 12.156 1.00 11.87 218 PHE A N 1
ATOM 1589 C CA . PHE A 1 204 ? 43.835 26.664 10.896 1.00 11.99 218 PHE A CA 1
ATOM 1590 C C . PHE A 1 204 ? 43.523 27.881 10.001 1.00 11.60 218 PHE A C 1
ATOM 1591 O O . PHE A 1 204 ? 43.802 27.897 8.795 1.00 11.79 218 PHE A O 1
ATOM 1599 N N . VAL A 1 205 ? 42.960 28.916 10.618 1.00 11.55 219 VAL A N 1
ATOM 1600 C CA . VAL A 1 205 ? 42.593 30.119 9.905 1.00 11.38 219 VAL A CA 1
ATOM 1601 C C . VAL A 1 205 ? 43.840 30.908 9.504 1.00 11.24 219 VAL A C 1
ATOM 1602 O O . VAL A 1 205 ? 43.967 31.306 8.360 1.00 11.89 219 VAL A O 1
ATOM 1606 N N . ASN A 1 206 ? 44.746 31.115 10.459 1.00 10.92 220 ASN A N 1
ATOM 1607 C CA . ASN A 1 206 ? 45.992 31.859 10.203 1.00 11.01 220 ASN A CA 1
ATOM 1608 C C . ASN A 1 206 ? 46.779 31.290 9.005 1.00 10.92 220 ASN A C 1
ATOM 1609 O O . ASN A 1 206 ? 47.239 32.031 8.123 1.00 11.48 220 ASN A O 1
ATOM 1614 N N . TRP A 1 207 ? 46.942 29.973 8.953 1.00 11.09 221 TRP A N 1
ATOM 1615 C CA . TRP A 1 207 ? 47.746 29.375 7.870 1.00 11.20 221 TRP A CA 1
ATOM 1616 C C . TRP A 1 207 ? 47.087 29.481 6.481 1.00 10.90 221 TRP A C 1
ATOM 1617 O O . TRP A 1 207 ? 47.749 29.701 5.470 1.00 11.24 221 TRP A O 1
ATOM 1628 N N . GLN A 1 208 ? 45.764 29.321 6.411 1.00 10.93 222 GLN A N 1
ATOM 1629 C CA . GLN A 1 208 ? 45.094 29.406 5.142 1.00 11.38 222 GLN A CA 1
ATOM 1630 C C . GLN A 1 208 ? 44.971 30.847 4.641 1.00 11.57 222 GLN A C 1
ATOM 1631 O O . GLN A 1 208 ? 45.083 31.095 3.451 1.00 11.08 222 GLN A O 1
ATOM 1637 N N . ALA A 1 209 ? 44.774 31.786 5.558 1.00 11.28 223 ALA A N 1
ATOM 1638 C CA . ALA A 1 209 ? 44.763 33.205 5.209 1.00 11.81 223 ALA A CA 1
ATOM 1639 C C . ALA A 1 209 ? 46.112 33.624 4.637 1.00 11.97 223 ALA A C 1
ATOM 1640 O O . ALA A 1 209 ? 46.170 34.308 3.634 1.00 13.22 223 ALA A O 1
ATOM 1642 N N . ALA A 1 210 ? 47.190 33.170 5.270 1.00 12.37 224 ALA A N 1
ATOM 1643 C CA . ALA A 1 210 ? 48.521 33.500 4.772 1.00 12.92 224 ALA A CA 1
ATOM 1644 C C . ALA A 1 210 ? 48.788 32.907 3.382 1.00 13.58 224 ALA A C 1
ATOM 1645 O O . ALA A 1 210 ? 49.373 33.572 2.516 1.00 14.30 224 ALA A O 1
ATOM 1647 N N . ALA A 1 211 ? 48.330 31.677 3.153 1.00 12.76 225 ALA A N 1
ATOM 1648 C CA . ALA A 1 211 ? 48.516 30.999 1.880 1.00 13.58 225 ALA A CA 1
ATOM 1649 C C . ALA A 1 211 ? 47.830 31.718 0.712 1.00 13.73 225 ALA A C 1
ATOM 1650 O O . ALA A 1 211 ? 48.407 31.916 -0.336 1.00 13.99 225 ALA A O 1
ATOM 1652 N N . ILE A 1 212 ? 46.589 32.134 0.910 1.00 13.64 226 ILE A N 1
ATOM 1653 C CA . ILE A 1 212 ? 45.837 32.818 -0.125 1.00 14.14 226 ILE A CA 1
ATOM 1654 C C . ILE A 1 212 ? 46.526 34.133 -0.457 1.00 14.95 226 ILE A C 1
ATOM 1655 O O . ILE A 1 212 ? 46.674 34.473 -1.621 1.00 15.10 226 ILE A O 1
ATOM 1660 N N . LYS A 1 213 ? 46.976 34.839 0.570 1.00 16.03 227 LYS A N 1
ATOM 1661 C CA . LYS A 1 213 ? 47.583 36.156 0.362 1.00 17.82 227 LYS A CA 1
ATOM 1662 C C . LYS A 1 213 ? 48.998 36.055 -0.191 1.00 18.40 227 LYS A C 1
ATOM 1663 O O . LYS A 1 213 ? 49.526 37.038 -0.694 1.00 18.91 227 LYS A O 1
ATOM 1669 N N . GLU A 1 214 ? 49.609 34.881 -0.116 1.00 19.61 228 GLU A N 1
ATOM 1670 C CA . GLU A 1 214 ? 50.919 34.673 -0.753 1.00 20.60 228 GLU A CA 1
ATOM 1671 C C . GLU A 1 214 ? 50.829 34.657 -2.279 1.00 21.15 228 GLU A C 1
ATOM 1672 O O . GLU A 1 214 ? 51.723 35.180 -2.958 1.00 21.93 228 GLU A O 1
ATOM 1678 N N . VAL A 1 215 ? 49.774 34.051 -2.823 1.00 20.86 229 VAL A N 1
ATOM 1679 C CA . VAL A 1 215 ? 49.589 33.938 -4.275 1.00 20.91 229 VAL A CA 1
ATOM 1680 C C . VAL A 1 215 ? 48.639 34.997 -4.855 1.00 20.96 229 VAL A C 1
ATOM 1681 O O . VAL A 1 215 ? 48.697 35.286 -6.050 1.00 21.78 229 VAL A O 1
ATOM 1685 N N . ASP A 1 216 ? 47.777 35.561 -4.009 1.00 21.05 230 ASP A N 1
ATOM 1686 C CA . ASP A 1 216 ? 46.858 36.646 -4.380 1.00 21.02 230 ASP A CA 1
ATOM 1687 C C . ASP A 1 216 ? 46.833 37.703 -3.262 1.00 20.75 230 ASP A C 1
ATOM 1688 O O . ASP A 1 216 ? 45.901 37.783 -2.444 1.00 20.16 230 ASP A O 1
ATOM 1693 N N . PRO A 1 217 ? 47.889 38.517 -3.193 1.00 20.72 231 PRO A N 1
ATOM 1694 C CA . PRO A 1 217 ? 48.042 39.461 -2.103 1.00 20.92 231 PRO A CA 1
ATOM 1695 C C . PRO A 1 217 ? 46.888 40.433 -1.887 1.00 21.01 231 PRO A C 1
ATOM 1696 O O . PRO A 1 217 ? 46.705 40.906 -0.764 1.00 22.13 231 PRO A O 1
ATOM 1700 N N . GLY A 1 218 ? 46.114 40.708 -2.934 1.00 20.81 232 GLY A N 1
ATOM 1701 C CA . GLY A 1 218 ? 44.973 41.624 -2.831 1.00 20.38 232 GLY A CA 1
ATOM 1702 C C . GLY A 1 218 ? 43.662 40.938 -2.508 1.00 20.30 232 GLY A C 1
ATOM 1703 O O . GLY A 1 218 ? 42.612 41.595 -2.473 1.00 20.84 232 GLY A O 1
ATOM 1704 N N . ALA A 1 219 ? 43.707 39.632 -2.246 1.00 19.38 233 ALA A N 1
ATOM 1705 C CA . ALA A 1 219 ? 42.488 38.865 -1.971 1.00 18.47 233 ALA A CA 1
ATOM 1706 C C . ALA A 1 219 ? 41.806 39.281 -0.671 1.00 17.58 233 ALA A C 1
ATOM 1707 O O . ALA A 1 219 ? 42.464 39.620 0.317 1.00 18.06 233 ALA A O 1
ATOM 1709 N N . MET A 1 220 ? 40.472 39.230 -0.682 1.00 16.45 234 MET A N 1
ATOM 1710 C CA . MET A 1 220 ? 39.674 39.380 0.513 1.00 15.86 234 MET A CA 1
ATOM 1711 C C . MET A 1 220 ? 39.475 38.012 1.148 1.00 14.90 234 MET A C 1
ATOM 1712 O O . MET A 1 220 ? 39.096 37.059 0.463 1.00 14.18 234 MET A O 1
ATOM 1717 N N . VAL A 1 221 ? 39.797 37.917 2.436 1.00 13.72 235 VAL A N 1
ATOM 1718 C CA . VAL A 1 221 ? 39.662 36.687 3.235 1.00 13.75 235 VAL A CA 1
ATOM 1719 C C . VAL A 1 221 ? 38.881 36.957 4.541 1.00 13.32 235 VAL A C 1
ATOM 1720 O O . VAL A 1 221 ? 39.102 37.949 5.232 1.00 11.82 235 VAL A O 1
ATOM 1724 N N . THR A 1 222 ? 37.966 36.051 4.885 1.00 12.80 236 THR A N 1
ATOM 1725 C CA . THR A 1 222 ? 37.187 36.160 6.102 1.00 13.63 236 THR A CA 1
ATOM 1726 C C . THR A 1 222 ? 36.926 34.766 6.730 1.00 13.15 236 THR A C 1
ATOM 1727 O O . THR A 1 222 ? 37.449 33.757 6.244 1.00 12.79 236 THR A O 1
ATOM 1731 N N . VAL A 1 223 ? 36.170 34.744 7.829 1.00 12.62 237 VAL A N 1
ATOM 1732 C CA . VAL A 1 223 ? 35.651 33.538 8.497 1.00 13.47 237 VAL A CA 1
ATOM 1733 C C . VAL A 1 223 ? 34.227 33.841 8.948 1.00 13.94 237 VAL A C 1
ATOM 1734 O O . VAL A 1 223 ? 33.985 34.887 9.510 1.00 14.35 237 VAL A O 1
ATOM 1738 N N . GLY A 1 224 ? 33.301 32.925 8.702 1.00 14.43 238 GLY A N 1
ATOM 1739 C CA . GLY A 1 224 ? 31.919 33.108 9.152 1.00 14.01 238 GLY A CA 1
ATOM 1740 C C . GLY A 1 224 ? 31.647 32.650 10.584 1.00 13.89 238 GLY A C 1
ATOM 1741 O O . GLY A 1 224 ? 31.301 31.491 10.812 1.00 14.30 238 GLY A O 1
ATOM 1742 N N . SER A 1 225 ? 31.782 33.558 11.548 1.00 13.64 239 SER A N 1
ATOM 1743 C CA . SER A 1 225 ? 31.629 33.262 12.972 1.00 14.06 239 SER A CA 1
ATOM 1744 C C . SER A 1 225 ? 30.164 33.074 13.351 1.00 13.52 239 SER A C 1
ATOM 1745 O O . SER A 1 225 ? 29.307 33.810 12.887 1.00 13.19 239 SER A O 1
ATOM 1748 N N . TRP A 1 226 ? 29.901 32.093 14.200 1.00 13.90 240 TRP A N 1
ATOM 1749 C CA . TRP A 1 226 ? 28.523 31.732 14.564 1.00 14.19 240 TRP A CA 1
ATOM 1750 C C . TRP A 1 226 ? 27.794 32.748 15.431 1.00 14.24 240 TRP A C 1
ATOM 1751 O O . TRP A 1 226 ? 26.563 32.829 15.381 1.00 13.99 240 TRP A O 1
ATOM 1762 N N . ASN A 1 227 ? 28.531 33.523 16.218 1.00 14.08 241 ASN A N 1
ATOM 1763 C CA . ASN A 1 227 ? 27.938 34.435 17.204 1.00 14.57 241 ASN A CA 1
ATOM 1764 C C . ASN A 1 227 ? 28.960 35.490 17.609 1.00 14.54 241 ASN A C 1
ATOM 1765 O O . ASN A 1 227 ? 30.153 35.206 17.689 1.00 14.63 241 ASN A O 1
ATOM 1770 N N . MET A 1 228 ? 28.487 36.701 17.874 1.00 15.32 242 MET A N 1
ATOM 1771 C CA . MET A 1 228 ? 29.363 37.790 18.289 1.00 15.97 242 MET A CA 1
ATOM 1772 C C . MET A 1 228 ? 30.198 37.510 19.547 1.00 16.07 242 MET A C 1
ATOM 1773 O O . MET A 1 228 ? 31.244 38.141 19.730 1.00 16.43 242 MET A O 1
ATOM 1778 N N . LYS A 1 229 ? 29.765 36.598 20.417 1.00 16.12 243 LYS A N 1
ATOM 1779 C CA . LYS A 1 229 ? 30.552 36.222 21.605 1.00 16.76 243 LYS A CA 1
ATOM 1780 C C . LYS A 1 229 ? 31.966 35.729 21.309 1.00 16.86 243 LYS A C 1
ATOM 1781 O O . LYS A 1 229 ? 32.805 35.751 22.204 1.00 17.23 243 LYS A O 1
ATOM 1787 N N . ALA A 1 230 ? 32.218 35.309 20.075 1.00 16.21 244 ALA A N 1
ATOM 1788 C CA . ALA A 1 230 ? 33.544 34.858 19.652 1.00 17.12 244 ALA A CA 1
ATOM 1789 C C . ALA A 1 230 ? 34.259 35.872 18.736 1.00 17.69 244 ALA A C 1
ATOM 1790 O O . ALA A 1 230 ? 35.336 35.580 18.203 1.00 17.87 244 ALA A O 1
ATOM 1792 N N . ASP A 1 231 ? 33.665 37.054 18.543 1.00 17.91 245 ASP A N 1
ATOM 1793 C CA . ASP A 1 231 ? 34.120 37.999 17.500 1.00 17.98 245 ASP A CA 1
ATOM 1794 C C . ASP A 1 231 ? 34.267 39.452 17.991 1.00 17.79 245 ASP A C 1
ATOM 1795 O O . ASP A 1 231 ? 34.348 40.369 17.172 1.00 18.22 245 ASP A O 1
ATOM 1800 N N . THR A 1 232 ? 34.335 39.659 19.307 1.00 17.81 246 THR A N 1
ATOM 1801 C CA . THR A 1 232 ? 34.581 40.997 19.883 1.00 18.31 246 THR A CA 1
ATOM 1802 C C . THR A 1 232 ? 35.290 40.906 21.230 1.00 18.53 246 THR A C 1
ATOM 1803 O O . THR A 1 232 ? 35.049 39.975 22.008 1.00 17.95 246 THR A O 1
ATOM 1807 N N . ASP A 1 233 ? 36.156 41.881 21.505 1.00 19.23 247 ASP A N 1
ATOM 1808 C CA . ASP A 1 233 ? 36.791 42.010 22.805 1.00 20.40 247 ASP A CA 1
ATOM 1809 C C . ASP A 1 233 ? 36.002 42.941 23.743 1.00 20.64 247 ASP A C 1
ATOM 1810 O O . ASP A 1 233 ? 36.402 43.148 24.887 1.00 21.58 247 ASP A O 1
ATOM 1815 N N . ALA A 1 234 ? 34.898 43.508 23.260 1.00 20.59 248 ALA A N 1
ATOM 1816 C CA . ALA A 1 234 ? 33.997 44.304 24.095 1.00 21.05 248 ALA A CA 1
ATOM 1817 C C . ALA A 1 234 ? 32.990 43.421 24.841 1.00 21.28 248 ALA A C 1
ATOM 1818 O O . ALA A 1 234 ? 32.904 42.218 24.597 1.00 19.94 248 ALA A O 1
ATOM 1820 N N . MET A 1 235 ? 32.246 44.028 25.769 1.00 21.97 249 MET A N 1
ATOM 1821 C CA . MET A 1 235 ? 31.125 43.376 26.462 1.00 22.83 249 MET A CA 1
ATOM 1822 C C . MET A 1 235 ? 31.491 42.114 27.267 1.00 22.37 249 MET A C 1
ATOM 1823 O O . MET A 1 235 ? 30.626 41.276 27.547 1.00 23.18 249 MET A O 1
ATOM 1828 N N . GLY A 1 236 ? 32.758 41.973 27.655 1.00 22.03 250 GLY A N 1
ATOM 1829 C CA . GLY A 1 236 ? 33.201 40.803 28.412 1.00 21.80 250 GLY A CA 1
ATOM 1830 C C . GLY A 1 236 ? 33.478 39.546 27.599 1.00 21.61 250 GLY A C 1
ATOM 1831 O O . GLY A 1 236 ? 33.624 38.449 28.163 1.00 22.48 250 GLY A O 1
ATOM 1832 N N . PHE A 1 237 ? 33.569 39.692 26.280 1.00 20.91 251 PHE A N 1
ATOM 1833 C CA . PHE A 1 237 ? 33.838 38.565 25.387 1.00 20.42 251 PHE A CA 1
ATOM 1834 C C . PHE A 1 237 ? 35.265 38.647 24.861 1.00 20.08 251 PHE A C 1
ATOM 1835 O O . PHE A 1 237 ? 36.025 39.531 25.255 1.00 19.67 251 PHE A O 1
ATOM 1843 N N . HIS A 1 238 ? 35.638 37.704 24.001 1.00 19.48 252 HIS A N 1
ATOM 1844 C CA . HIS A 1 238 ? 36.953 37.723 23.364 1.00 19.78 252 HIS A CA 1
ATOM 1845 C C . HIS A 1 238 ? 36.831 37.480 21.863 1.00 18.83 252 HIS A C 1
ATOM 1846 O O . HIS A 1 238 ? 36.000 36.688 21.422 1.00 18.89 252 HIS A O 1
ATOM 1853 N N . ASN A 1 239 ? 37.651 38.171 21.074 1.00 18.19 253 ASN A N 1
ATOM 1854 C CA . ASN A 1 239 ? 37.678 37.989 19.621 1.00 17.90 253 ASN A CA 1
ATOM 1855 C C . ASN A 1 239 ? 38.723 36.947 19.218 1.00 18.49 253 ASN A C 1
ATOM 1856 O O . ASN A 1 239 ? 39.905 37.227 19.253 1.00 18.36 253 ASN A O 1
ATOM 1861 N N . LEU A 1 240 ? 38.264 35.767 18.816 1.00 18.08 254 LEU A N 1
ATOM 1862 C CA . LEU A 1 240 ? 39.144 34.700 18.317 1.00 18.56 254 LEU A CA 1
ATOM 1863 C C . LEU A 1 240 ? 39.863 35.023 17.011 1.00 18.37 254 LEU A C 1
ATOM 1864 O O . LEU A 1 240 ? 40.838 34.337 16.671 1.00 19.62 254 LEU A O 1
ATOM 1869 N N . TYR A 1 241 ? 39.378 36.011 16.255 1.00 17.10 255 TYR A N 1
ATOM 1870 C CA . TYR A 1 241 ? 39.851 36.253 14.881 1.00 17.19 255 TYR A CA 1
ATOM 1871 C C . TYR A 1 241 ? 40.623 37.546 14.692 1.00 16.77 255 TYR A C 1
ATOM 1872 O O . TYR A 1 241 ? 40.873 37.931 13.558 1.00 16.18 255 TYR A O 1
ATOM 1881 N N . SER A 1 242 ? 41.018 38.188 15.791 1.00 17.01 256 SER A N 1
ATOM 1882 C CA . SER A 1 242 ? 41.811 39.418 15.714 1.00 16.92 256 SER A CA 1
ATOM 1883 C C . SER A 1 242 ? 43.195 39.062 15.194 1.00 16.89 256 SER A C 1
ATOM 1884 O O . SER A 1 242 ? 43.608 37.924 15.308 1.00 16.58 256 SER A O 1
ATOM 1887 N N . ASP A 1 243 ? 43.897 40.046 14.647 1.00 17.33 257 ASP A N 1
ATOM 1888 C CA . ASP A 1 243 ? 45.272 39.832 14.169 1.00 18.08 257 ASP A CA 1
ATOM 1889 C C . ASP A 1 243 ? 46.128 39.236 15.283 1.00 18.62 257 ASP A C 1
ATOM 1890 O O . ASP A 1 243 ? 46.867 38.264 15.061 1.00 17.70 257 ASP A O 1
ATOM 1895 N N . HIS A 1 244 ? 46.042 39.825 16.477 1.00 19.61 258 HIS A N 1
ATOM 1896 C CA . HIS A 1 244 ? 46.823 39.359 17.637 1.00 20.04 258 HIS A CA 1
ATOM 1897 C C . HIS A 1 244 ? 46.589 37.885 17.970 1.00 20.20 258 HIS A C 1
ATOM 1898 O O . HIS A 1 244 ? 47.548 37.126 18.167 1.00 20.16 258 HIS A O 1
ATOM 1905 N N . CYS A 1 245 ? 45.323 37.478 18.029 1.00 20.12 259 CYS A N 1
ATOM 1906 C CA . CYS A 1 245 ? 44.979 36.099 18.331 1.00 19.06 259 CYS A CA 1
ATOM 1907 C C . CYS A 1 245 ? 45.440 35.118 17.244 1.00 17.39 259 CYS A C 1
ATOM 1908 O O . CYS A 1 245 ? 46.012 34.073 17.556 1.00 16.55 259 CYS A O 1
ATOM 1911 N N . LEU A 1 246 ? 45.186 35.441 15.979 1.00 15.97 260 LEU A N 1
ATOM 1912 C CA . LEU A 1 246 ? 45.544 34.531 14.879 1.00 16.12 260 LEU A CA 1
ATOM 1913 C C . LEU A 1 246 ? 47.048 34.348 14.754 1.00 16.06 260 LEU A C 1
ATOM 1914 O O . LEU A 1 246 ? 47.528 33.236 14.487 1.00 14.92 260 LEU A O 1
ATOM 1919 N N . VAL A 1 247 ? 47.789 35.433 14.933 1.00 16.07 261 VAL A N 1
ATOM 1920 C CA . VAL A 1 247 ? 49.249 35.348 14.813 1.00 17.02 261 VAL A CA 1
ATOM 1921 C C . VAL A 1 247 ? 49.820 34.613 16.027 1.00 17.54 261 VAL A C 1
ATOM 1922 O O . VAL A 1 247 ? 50.761 33.818 15.881 1.00 17.34 261 VAL A O 1
ATOM 1926 N N . LYS A 1 248 ? 49.256 34.825 17.216 1.00 17.52 262 LYS A N 1
ATOM 1927 C CA . LYS A 1 248 ? 49.674 34.056 18.403 1.00 17.75 262 LYS A CA 1
ATOM 1928 C C . LYS A 1 248 ? 49.381 32.563 18.199 1.00 17.67 262 LYS A C 1
ATOM 1929 O O . LYS A 1 248 ? 50.180 31.707 18.582 1.00 17.90 262 LYS A O 1
ATOM 1935 N N . ALA A 1 249 ? 48.246 32.254 17.570 1.00 16.85 263 ALA A N 1
ATOM 1936 C CA . ALA A 1 249 ? 47.839 30.861 17.359 1.00 16.94 263 ALA A CA 1
ATOM 1937 C C . ALA A 1 249 ? 48.680 30.093 16.337 1.00 17.07 263 ALA A C 1
ATOM 1938 O O . ALA A 1 249 ? 49.037 28.936 16.592 1.00 17.70 263 ALA A O 1
ATOM 1940 N N . GLY A 1 250 ? 48.964 30.708 15.186 1.00 16.47 264 GLY A N 1
ATOM 1941 C CA . GLY A 1 250 ? 49.612 30.025 14.051 1.00 16.67 264 GLY A CA 1
ATOM 1942 C C . GLY A 1 250 ? 50.998 30.522 13.660 1.00 16.71 264 GLY A C 1
ATOM 1943 O O . GLY A 1 250 ? 51.722 29.846 12.927 1.00 16.64 264 GLY A O 1
ATOM 1944 N N . GLY A 1 251 ? 51.352 31.727 14.080 1.00 17.53 265 GLY A N 1
ATOM 1945 C CA . GLY A 1 251 ? 52.696 32.252 13.823 1.00 18.30 265 GLY A CA 1
ATOM 1946 C C . GLY A 1 251 ? 52.950 32.946 12.498 1.00 19.22 265 GLY A C 1
ATOM 1947 O O . GLY A 1 251 ? 54.057 33.453 12.282 1.00 20.80 265 GLY A O 1
ATOM 1948 N N . LYS A 1 252 ? 51.969 32.984 11.590 1.00 19.21 266 LYS A N 1
ATOM 1949 C CA . LYS A 1 252 ? 52.160 33.621 10.280 1.00 19.68 266 LYS A CA 1
ATOM 1950 C C . LYS A 1 252 ? 51.719 35.087 10.321 1.00 19.76 266 LYS A C 1
ATOM 1951 O O . LYS A 1 252 ? 50.542 35.389 10.482 1.00 18.27 266 LYS A O 1
ATOM 1957 N N . GLN A 1 253 ? 52.664 36.010 10.165 1.00 20.14 267 GLN A N 1
ATOM 1958 C CA . GLN A 1 253 ? 52.342 37.431 10.312 1.00 20.57 267 GLN A CA 1
ATOM 1959 C C . GLN A 1 253 ? 51.349 37.962 9.274 1.00 20.52 267 GLN A C 1
ATOM 1960 O O . GLN A 1 253 ? 50.585 38.891 9.562 1.00 21.16 267 GLN A O 1
ATOM 1966 N N . SER A 1 254 ? 51.346 37.372 8.082 1.00 20.04 268 SER A N 1
ATOM 1967 C CA . SER A 1 254 ? 50.456 37.789 6.997 1.00 19.71 268 SER A CA 1
ATOM 1968 C C . SER A 1 254 ? 49.084 37.134 7.080 1.00 18.95 268 SER A C 1
ATOM 1969 O O . SER A 1 254 ? 48.214 37.450 6.273 1.00 19.03 268 SER A O 1
ATOM 1972 N N . GLY A 1 255 ? 48.907 36.232 8.037 1.00 17.58 269 GLY A N 1
ATOM 1973 C CA . GLY A 1 255 ? 47.708 35.394 8.108 1.00 16.81 269 GLY A CA 1
ATOM 1974 C C . GLY A 1 255 ? 46.597 36.039 8.892 1.00 15.77 269 GLY A C 1
ATOM 1975 O O . GLY A 1 255 ? 46.148 35.502 9.892 1.00 16.33 269 GLY A O 1
ATOM 1976 N N . THR A 1 256 ? 46.152 37.191 8.406 1.00 16.16 270 THR A N 1
ATOM 1977 C CA . THR A 1 256 ? 45.116 37.980 9.062 1.00 15.76 270 THR A CA 1
ATOM 1978 C C . THR A 1 256 ? 43.922 38.128 8.113 1.00 14.38 270 THR A C 1
ATOM 1979 O O . THR A 1 256 ? 44.059 37.993 6.899 1.00 14.59 270 THR A O 1
ATOM 1983 N N . LEU A 1 257 ? 42.749 38.379 8.682 1.00 13.97 271 LEU A N 1
ATOM 1984 C CA . LEU A 1 257 ? 41.545 38.518 7.868 1.00 13.67 271 LEU A CA 1
ATOM 1985 C C . LEU A 1 257 ? 41.436 39.925 7.303 1.00 13.53 271 LEU A C 1
ATOM 1986 O O . LEU A 1 257 ? 41.994 40.878 7.865 1.00 14.37 271 LEU A O 1
ATOM 1991 N N . SER A 1 258 ? 40.701 40.044 6.199 1.00 13.27 272 SER A N 1
ATOM 1992 C CA . SER A 1 258 ? 40.397 41.327 5.560 1.00 13.68 272 SER A CA 1
ATOM 1993 C C . SER A 1 258 ? 39.208 41.982 6.231 1.00 13.51 272 SER A C 1
ATOM 1994 O O . SER A 1 258 ? 39.205 43.183 6.461 1.00 12.98 272 SER A O 1
ATOM 1997 N N . PHE A 1 259 ? 38.177 41.184 6.485 1.00 13.46 273 PHE A N 1
ATOM 1998 C CA . PHE A 1 259 ? 36.986 41.647 7.174 1.00 13.38 273 PHE A CA 1
ATOM 1999 C C . PHE A 1 259 ? 36.390 40.523 8.011 1.00 12.89 273 PHE A C 1
ATOM 2000 O O . PHE A 1 259 ? 36.747 39.353 7.855 1.00 12.60 273 PHE A O 1
ATOM 2008 N N . TYR A 1 260 ? 35.531 40.903 8.940 1.00 12.25 274 TYR A N 1
ATOM 2009 C CA . TYR A 1 260 ? 34.865 39.970 9.850 1.00 12.86 274 TYR A CA 1
ATOM 2010 C C . TYR A 1 260 ? 33.486 39.664 9.282 1.00 12.72 274 TYR A C 1
ATOM 2011 O O . TYR A 1 260 ? 32.926 40.436 8.501 1.00 11.82 274 TYR A O 1
ATOM 2020 N N . GLN A 1 261 ? 32.978 38.505 9.652 1.00 12.77 275 GLN A N 1
ATOM 2021 C CA . GLN A 1 261 ? 31.658 38.065 9.228 1.00 13.09 275 GLN A CA 1
ATOM 2022 C C . GLN A 1 261 ? 31.015 37.386 10.423 1.00 12.90 275 GLN A C 1
ATOM 2023 O O . GLN A 1 261 ? 31.625 36.513 11.058 1.00 13.61 275 GLN A O 1
ATOM 2029 N N . VAL A 1 262 ? 29.798 37.790 10.765 1.00 12.93 276 VAL A N 1
ATOM 2030 C CA . VAL A 1 262 ? 29.116 37.235 11.925 1.00 13.16 276 VAL A CA 1
ATOM 2031 C C . VAL A 1 262 ? 27.711 36.835 11.539 1.00 11.88 276 VAL A C 1
ATOM 2032 O O . VAL A 1 262 ? 27.085 37.490 10.725 1.00 12.00 276 VAL A O 1
ATOM 2036 N N . HIS A 1 263 ? 27.236 35.756 12.143 1.00 12.29 277 HIS A N 1
ATOM 2037 C CA . HIS A 1 263 ? 25.889 35.283 11.910 1.00 12.67 277 HIS A CA 1
ATOM 2038 C C . HIS A 1 263 ? 24.993 35.636 13.100 1.00 12.88 277 HIS A C 1
ATOM 2039 O O . HIS A 1 263 ? 25.461 35.751 14.242 1.00 13.16 277 HIS A O 1
ATOM 2046 N N . THR A 1 264 ? 23.700 35.836 12.859 1.00 13.13 278 THR A N 1
ATOM 2047 C CA . THR A 1 264 ? 22.829 36.170 13.989 1.00 14.48 278 THR A CA 1
ATOM 2048 C C . THR A 1 264 ? 21.394 35.723 13.755 1.00 14.53 278 THR A C 1
ATOM 2049 O O . THR A 1 264 ? 20.802 35.983 12.695 1.00 14.57 278 THR A O 1
ATOM 2053 N N . TYR A 1 265 ? 20.884 34.986 14.737 1.00 15.10 279 TYR A N 1
ATOM 2054 C CA . TYR A 1 265 ? 19.520 34.465 14.735 1.00 16.07 279 TYR A CA 1
ATOM 2055 C C . TYR A 1 265 ? 18.906 34.692 16.110 1.00 16.81 279 TYR A C 1
ATOM 2056 O O . TYR A 1 265 ? 19.605 34.631 17.123 1.00 16.98 279 TYR A O 1
ATOM 2065 N N . ASP A 1 266 ? 17.607 34.972 16.151 1.00 17.91 280 ASP A N 1
ATOM 2066 C CA . ASP A 1 266 ? 16.920 35.181 17.421 1.00 19.63 280 ASP A CA 1
ATOM 2067 C C . ASP A 1 266 ? 16.706 33.859 18.167 1.00 20.88 280 ASP A C 1
ATOM 2068 O O . ASP A 1 266 ? 16.993 32.784 17.637 1.00 21.74 280 ASP A O 1
ATOM 2073 N N . TRP A 1 267 ? 16.225 33.955 19.399 1.00 23.02 281 TRP A N 1
ATOM 2074 C CA . TRP A 1 267 ? 15.869 32.779 20.185 1.00 23.88 281 TRP A CA 1
ATOM 2075 C C . TRP A 1 267 ? 14.590 33.104 20.925 1.00 24.18 281 TRP A C 1
ATOM 2076 O O . TRP A 1 267 ? 14.531 34.106 21.617 1.00 23.64 281 TRP A O 1
ATOM 2087 N N . GLN A 1 268 ? 13.577 32.260 20.758 1.00 25.08 282 GLN A N 1
ATOM 2088 C CA . GLN A 1 268 ? 12.242 32.519 21.308 1.00 25.96 282 GLN A CA 1
ATOM 2089 C C . GLN A 1 268 ? 11.795 33.964 21.018 1.00 25.70 282 GLN A C 1
ATOM 2090 O O . GLN A 1 268 ? 11.330 34.680 21.915 1.00 25.60 282 GLN A O 1
ATOM 2096 N N . ASN A 1 269 ? 11.964 34.372 19.757 1.00 25.21 283 ASN A N 1
ATOM 2097 C CA . ASN A 1 269 ? 11.543 35.685 19.234 1.00 24.74 283 ASN A CA 1
ATOM 2098 C C . ASN A 1 269 ? 12.251 36.904 19.823 1.00 23.87 283 ASN A C 1
ATOM 2099 O O . ASN A 1 269 ? 11.743 38.007 19.726 1.00 23.78 283 ASN A O 1
ATOM 2104 N N . HIS A 1 270 ? 13.433 36.723 20.409 1.00 22.85 284 HIS A N 1
ATOM 2105 C CA . HIS A 1 270 ? 14.225 37.865 20.869 1.00 22.58 284 HIS A CA 1
ATOM 2106 C C . HIS A 1 270 ? 15.684 37.675 20.486 1.00 21.40 284 HIS A C 1
ATOM 2107 O O . HIS A 1 270 ? 16.193 36.563 20.525 1.00 20.85 284 HIS A O 1
ATOM 2114 N N . PHE A 1 271 ? 16.334 38.764 20.085 1.00 21.20 285 PHE A N 1
ATOM 2115 C CA . PHE A 1 271 ? 17.790 38.755 19.919 1.00 20.48 285 PHE A CA 1
ATOM 2116 C C . PHE A 1 271 ? 18.474 38.895 21.289 1.00 20.45 285 PHE A C 1
ATOM 2117 O O . PHE A 1 271 ? 18.025 39.655 22.146 1.00 20.02 285 PHE A O 1
ATOM 2125 N N . GLY A 1 272 ? 19.569 38.169 21.482 1.00 20.37 286 GLY A N 1
ATOM 2126 C CA . GLY A 1 272 ? 20.411 38.364 22.656 1.00 20.28 286 GLY A CA 1
ATOM 2127 C C . GLY A 1 272 ? 21.139 39.690 22.579 1.00 20.31 286 GLY A C 1
ATOM 2128 O O . GLY A 1 272 ? 21.287 40.253 21.496 1.00 19.81 286 GLY A O 1
ATOM 2129 N N . ASN A 1 273 ? 21.626 40.172 23.722 1.00 20.73 287 ASN A N 1
ATOM 2130 C CA . ASN A 1 273 ? 22.299 41.466 23.791 1.00 20.38 287 ASN A CA 1
ATOM 2131 C C . ASN A 1 273 ? 23.566 41.536 22.943 1.00 20.02 287 ASN A C 1
ATOM 2132 O O . ASN A 1 273 ? 24.015 42.618 22.610 1.00 20.77 287 ASN A O 1
ATOM 2137 N N . GLU A 1 274 ? 24.145 40.389 22.598 1.00 19.15 288 GLU A N 1
ATOM 2138 C CA . GLU A 1 274 ? 25.331 40.368 21.740 1.00 19.04 288 GLU A CA 1
ATOM 2139 C C . GLU A 1 274 ? 25.053 40.609 20.246 1.00 18.17 288 GLU A C 1
ATOM 2140 O O . GLU A 1 274 ? 25.984 40.867 19.467 1.00 18.21 288 GLU A O 1
ATOM 2146 N N . SER A 1 275 ? 23.794 40.525 19.815 1.00 16.59 289 SER A N 1
ATOM 2147 C CA . SER A 1 275 ? 23.485 40.589 18.384 1.00 16.16 289 SER A CA 1
ATOM 2148 C C . SER A 1 275 ? 23.816 41.927 17.711 1.00 15.17 289 SER A C 1
ATOM 2149 O O . SER A 1 275 ? 23.522 42.976 18.275 1.00 14.40 289 SER A O 1
ATOM 2152 N N . PRO A 1 276 ? 24.400 41.889 16.496 1.00 15.07 290 PRO A N 1
ATOM 2153 C CA . PRO A 1 276 ? 24.597 43.117 15.722 1.00 14.51 290 PRO A CA 1
ATOM 2154 C C . PRO A 1 276 ? 23.309 43.845 15.362 1.00 14.16 290 PRO A C 1
ATOM 2155 O O . PRO A 1 276 ? 23.375 45.002 14.983 1.00 15.73 290 PRO A O 1
ATOM 2159 N N . PHE A 1 277 ? 22.154 43.195 15.465 1.00 13.33 291 PHE A N 1
ATOM 2160 C CA . PHE A 1 277 ? 20.896 43.927 15.270 1.00 13.89 291 PHE A CA 1
ATOM 2161 C C . PHE A 1 277 ? 20.403 44.697 16.511 1.00 15.08 291 PHE A C 1
ATOM 2162 O O . PHE A 1 277 ? 19.358 45.360 16.445 1.00 16.28 291 PHE A O 1
ATOM 2170 N N . LYS A 1 278 ? 21.140 44.636 17.620 1.00 14.82 292 LYS A N 1
ATOM 2171 C CA . LYS A 1 278 ? 20.805 45.391 18.846 1.00 15.81 292 LYS A CA 1
ATOM 2172 C C . LYS A 1 278 ? 21.762 46.557 19.110 1.00 15.64 292 LYS A C 1
ATOM 2173 O O . LYS A 1 278 ? 21.577 47.314 20.082 1.00 17.45 292 LYS A O 1
ATOM 2179 N N . HIS A 1 279 ? 22.762 46.710 18.247 1.00 15.23 293 HIS A N 1
ATOM 2180 C CA . HIS A 1 279 ? 23.807 47.721 18.432 1.00 14.99 293 HIS A CA 1
ATOM 2181 C C . HIS A 1 279 ? 24.324 48.229 17.096 1.00 1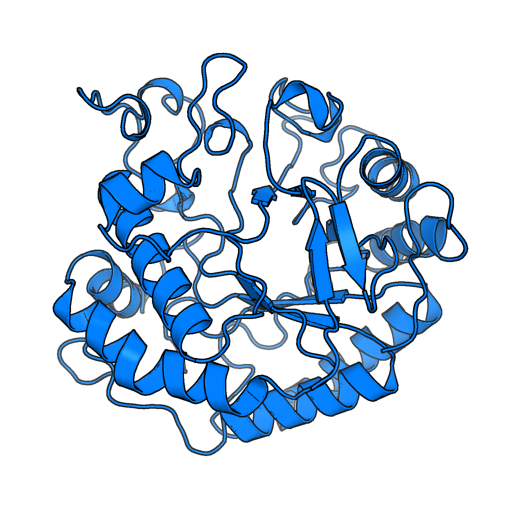5.06 293 HIS A C 1
ATOM 2182 O O . HIS A 1 279 ? 24.210 47.552 16.069 1.00 14.87 293 HIS A O 1
ATOM 2189 N N . SER A 1 280 ? 24.939 49.399 17.124 1.00 14.67 294 SER A N 1
ATOM 2190 C CA . SER A 1 280 ? 25.706 49.894 15.991 1.00 14.96 294 SER A CA 1
ATOM 2191 C C . SER A 1 280 ? 27.061 49.191 15.945 1.00 14.71 294 SER A C 1
ATOM 2192 O O . SER A 1 280 ? 27.549 48.707 16.972 1.00 14.50 294 SER A O 1
ATOM 2195 N N . PHE A 1 281 ? 27.632 49.131 14.745 1.00 14.45 295 PHE A N 1
ATOM 2196 C CA . PHE A 1 281 ? 28.937 48.532 14.521 1.00 14.68 295 PHE A CA 1
ATOM 2197 C C . PHE A 1 281 ? 29.962 49.044 15.545 1.00 13.80 295 PHE A C 1
ATOM 2198 O O . PHE A 1 281 ? 30.776 48.266 16.051 1.00 14.01 295 PHE A O 1
ATOM 2206 N N . SER A 1 282 ? 29.936 50.340 15.839 1.00 13.85 296 SER A N 1
ATOM 2207 C CA . SER A 1 282 ? 30.946 50.947 16.726 1.00 15.37 296 SER A CA 1
ATOM 2208 C C . SER A 1 282 ? 30.943 50.410 18.166 1.00 15.34 296 SER A C 1
ATOM 2209 O O . SER A 1 282 ? 31.939 50.518 18.887 1.00 16.04 296 SER A O 1
ATOM 2212 N N . ASN A 1 283 ? 29.837 49.824 18.604 1.00 15.73 297 ASN A N 1
ATOM 2213 C CA . ASN A 1 283 ? 29.758 49.185 19.925 1.00 15.62 297 ASN A CA 1
ATOM 2214 C C . ASN A 1 283 ? 30.790 48.075 20.148 1.00 15.25 297 ASN A C 1
ATOM 2215 O O . ASN A 1 283 ? 31.209 47.838 21.285 1.00 16.21 297 ASN A O 1
ATOM 2220 N N . PHE A 1 284 ? 31.187 47.407 19.060 1.00 14.88 298 PHE A N 1
ATOM 2221 C CA . PHE A 1 284 ? 31.998 46.185 19.134 1.00 15.68 298 PHE A CA 1
ATOM 2222 C C . PHE A 1 284 ? 33.493 46.430 19.080 1.00 15.96 298 PHE A C 1
ATOM 2223 O O . PHE A 1 284 ? 34.265 45.491 19.247 1.00 15.30 298 PHE A O 1
ATOM 2231 N N . ARG A 1 285 ? 33.886 47.681 18.865 1.00 16.38 299 ARG A N 1
ATOM 2232 C CA . ARG A 1 285 ? 35.290 48.113 18.957 1.00 17.78 299 ARG A CA 1
ATOM 2233 C C . ARG A 1 285 ? 36.204 47.334 18.003 1.00 18.27 299 ARG A C 1
ATOM 2234 O O . ARG A 1 285 ? 37.326 46.924 18.371 1.00 20.03 299 ARG A O 1
ATOM 2242 N N . LEU A 1 286 ? 35.727 47.154 16.777 1.00 17.85 300 LEU A N 1
ATOM 2243 C CA . LEU A 1 286 ? 36.482 46.468 15.735 1.00 17.52 300 LEU A CA 1
ATOM 2244 C C . LEU A 1 286 ? 37.218 47.428 14.796 1.00 17.38 300 LEU A C 1
ATOM 2245 O O . LEU A 1 286 ? 36.782 48.560 14.567 1.00 17.50 300 LEU A O 1
ATOM 2250 N N . LYS A 1 287 ? 38.319 46.944 14.229 1.00 16.86 301 LYS A N 1
ATOM 2251 C CA . LYS A 1 287 ? 39.174 47.743 13.359 1.00 17.60 301 LYS A CA 1
ATOM 2252 C C . LYS A 1 287 ? 39.187 47.253 11.894 1.00 16.79 301 LYS A C 1
ATOM 2253 O O . LYS A 1 287 ? 40.040 47.657 11.086 1.00 17.52 301 LYS A O 1
ATOM 2259 N N . LYS A 1 288 ? 38.243 46.376 11.544 1.00 15.15 302 LYS A N 1
ATOM 2260 C CA . LYS A 1 288 ? 38.037 45.931 10.168 1.00 14.10 302 LYS A CA 1
ATOM 2261 C C . LYS A 1 288 ? 36.548 46.024 9.920 1.00 12.80 302 LYS A C 1
ATOM 2262 O O . LYS A 1 288 ? 35.805 46.077 10.903 1.00 12.25 302 LYS A O 1
ATOM 2268 N N . PRO A 1 289 ? 36.134 46.001 8.637 1.00 12.50 303 PRO A N 1
ATOM 2269 C CA . PRO A 1 289 ? 34.703 45.960 8.332 1.00 12.58 303 PRO A CA 1
ATOM 2270 C C . PRO A 1 289 ? 34.069 44.688 8.840 1.00 12.70 303 PRO A C 1
ATOM 2271 O O . PRO A 1 289 ? 34.754 43.693 9.048 1.00 12.08 303 PRO A O 1
ATOM 2275 N N . MET A 1 290 ? 32.757 44.734 9.043 1.00 12.47 304 MET A N 1
ATOM 2276 C CA . MET A 1 290 ? 31.995 43.565 9.421 1.00 13.54 304 MET A CA 1
ATOM 2277 C C . MET A 1 290 ? 30.787 43.406 8.512 1.00 12.00 304 MET A C 1
ATOM 2278 O O . MET A 1 290 ? 30.037 44.359 8.303 1.00 11.80 304 MET A O 1
ATOM 2283 N N . VAL A 1 291 ? 30.627 42.196 8.003 1.00 11.09 305 VAL A N 1
ATOM 2284 C CA . VAL A 1 291 ? 29.467 41.789 7.213 1.00 11.84 305 VAL A CA 1
ATOM 2285 C C . VAL A 1 291 ? 28.583 40.933 8.118 1.00 11.74 305 VAL A C 1
ATOM 2286 O O . VAL A 1 291 ? 29.056 40.073 8.857 1.00 11.43 305 VAL A O 1
ATOM 2290 N N . ILE A 1 292 ? 27.281 41.164 8.074 1.00 11.67 306 ILE A N 1
ATOM 2291 C CA . ILE A 1 292 ? 26.356 40.255 8.741 1.00 12.32 306 ILE A CA 1
ATOM 2292 C C . ILE A 1 292 ? 26.034 39.149 7.714 1.00 12.26 306 ILE A C 1
ATOM 2293 O O . ILE A 1 292 ? 25.248 39.349 6.785 1.00 12.27 306 ILE A O 1
ATOM 2298 N N . GLY A 1 293 ? 26.691 37.994 7.866 1.00 12.48 307 GLY A N 1
ATOM 2299 C CA . GLY A 1 293 ? 26.814 36.999 6.812 1.00 12.18 307 GLY A CA 1
ATOM 2300 C C . GLY A 1 293 ? 25.730 35.953 6.737 1.00 11.52 307 GLY A C 1
ATOM 2301 O O . GLY A 1 293 ? 25.686 35.228 5.761 1.00 12.03 307 GLY A O 1
ATOM 2302 N N . GLU A 1 294 ? 24.888 35.891 7.771 1.00 11.43 308 GLU A N 1
ATOM 2303 C CA . GLU A 1 294 ? 23.684 35.031 7.757 1.00 12.26 308 GLU A CA 1
ATOM 2304 C C . GLU A 1 294 ? 22.640 35.651 8.676 1.00 11.96 308 GLU A C 1
ATOM 2305 O O . GLU A 1 294 ? 22.966 36.034 9.805 1.00 11.39 308 GLU A O 1
ATOM 2311 N N . PHE A 1 295 ? 21.404 35.747 8.186 1.00 11.24 309 PHE A N 1
ATOM 2312 C CA . PHE A 1 295 ? 20.253 36.163 8.994 1.00 11.60 309 PHE A CA 1
ATOM 2313 C C . PHE A 1 295 ? 19.034 35.909 8.132 1.00 10.34 309 PHE A C 1
ATOM 2314 O O . PHE A 1 295 ? 19.155 35.739 6.916 1.00 10.31 309 PHE A O 1
ATOM 2322 N N . ASN A 1 296 ? 17.849 35.944 8.747 1.00 11.48 310 ASN A N 1
ATOM 2323 C CA . ASN A 1 296 ? 16.607 36.003 7.964 1.00 11.92 310 ASN A CA 1
ATOM 2324 C C . ASN A 1 296 ? 15.444 36.491 8.827 1.00 12.18 310 ASN A C 1
ATOM 2325 O O . ASN A 1 296 ? 15.520 36.546 10.047 1.00 11.80 310 ASN A O 1
ATOM 2330 N N . GLN A 1 297 ? 14.388 36.898 8.143 1.00 13.75 311 GLN A N 1
ATOM 2331 C CA . GLN A 1 297 ? 13.195 37.443 8.790 1.00 14.58 311 GLN A CA 1
ATOM 2332 C C . GLN A 1 297 ? 12.510 36.397 9.670 1.00 14.61 311 GLN A C 1
ATOM 2333 O O . GLN A 1 297 ? 11.941 36.721 10.712 1.00 14.20 311 GLN A O 1
ATOM 2339 N N . GLU A 1 298 ? 12.586 35.141 9.267 1.00 15.04 312 GLU A N 1
ATOM 2340 C CA . GLU A 1 298 ? 11.976 34.066 10.039 1.00 16.05 312 GLU A CA 1
ATOM 2341 C C . GLU A 1 298 ? 12.570 33.942 11.452 1.00 16.38 312 GLU A C 1
ATOM 2342 O O . GLU A 1 298 ? 11.896 33.496 12.387 1.00 16.72 312 GLU A O 1
ATOM 2348 N N . HIS A 1 299 ? 13.825 34.361 11.607 1.00 15.64 313 HIS A N 1
ATOM 2349 C CA . HIS A 1 299 ? 14.520 34.388 12.891 1.00 16.08 313 HIS A CA 1
ATOM 2350 C C . HIS A 1 299 ? 15.000 35.801 13.219 1.00 15.69 313 HIS A C 1
ATOM 2351 O O . HIS A 1 299 ? 16.088 35.993 13.775 1.00 15.40 313 HIS A O 1
ATOM 2358 N N . GLY A 1 300 ? 14.159 36.787 12.916 1.00 14.69 314 GLY A N 1
ATOM 2359 C CA . GLY A 1 300 ? 14.502 38.201 13.062 1.00 15.71 314 GLY A CA 1
ATOM 2360 C C . GLY A 1 300 ? 13.785 38.994 14.140 1.00 15.62 314 GLY A C 1
ATOM 2361 O O . GLY A 1 300 ? 13.768 40.225 14.087 1.00 16.06 314 GLY A O 1
ATOM 2362 N N . ALA A 1 301 ? 13.202 38.302 15.120 1.00 16.48 315 ALA A N 1
ATOM 2363 C CA . ALA A 1 301 ? 12.609 38.960 16.293 1.00 17.00 315 ALA A CA 1
ATOM 2364 C C . ALA A 1 301 ? 11.570 40.012 15.905 1.00 17.59 315 ALA A C 1
ATOM 2365 O O . ALA A 1 301 ? 11.486 41.061 16.533 1.00 19.61 315 ALA A O 1
ATOM 2367 N N . GLY A 1 302 ? 10.786 39.728 14.870 1.00 17.93 316 GLY A N 1
ATOM 2368 C CA . GLY A 1 302 ? 9.746 40.644 14.408 1.00 17.68 316 GLY A CA 1
ATOM 2369 C C . GLY A 1 302 ? 10.172 41.707 13.407 1.00 17.97 316 GLY A C 1
ATOM 2370 O O . GLY A 1 302 ? 9.328 42.443 12.881 1.00 18.89 316 GLY A O 1
ATOM 2371 N N . MET A 1 303 ? 11.468 41.800 13.108 1.00 17.25 317 MET A N 1
ATOM 2372 C CA . MET A 1 303 ? 11.952 42.747 12.101 1.00 16.96 317 MET A CA 1
ATOM 2373 C C . MET A 1 303 ? 11.594 42.252 10.679 1.00 16.06 317 MET A C 1
ATOM 2374 O O . MET A 1 303 ? 11.731 41.062 10.401 1.00 16.57 317 MET A O 1
ATOM 2379 N N . SER A 1 304 ? 11.157 43.148 9.780 1.00 15.08 318 SER A N 1
ATOM 2380 C CA . SER A 1 304 ? 11.002 42.814 8.357 1.00 14.32 318 SER A CA 1
ATOM 2381 C C . SER A 1 304 ? 12.372 42.647 7.689 1.00 13.79 318 SER A C 1
ATOM 2382 O O . SER A 1 304 ? 13.359 43.176 8.214 1.00 13.34 318 SER A O 1
ATOM 2385 N N . SER A 1 305 ? 12.418 41.922 6.565 1.00 14.34 319 SER A N 1
ATOM 2386 C CA . SER A 1 305 ? 13.655 41.810 5.746 1.00 14.23 319 SER A CA 1
ATOM 2387 C C . SER A 1 305 ? 14.195 43.191 5.391 1.00 14.39 319 SER A C 1
ATOM 2388 O O . SER A 1 305 ? 15.394 43.442 5.472 1.00 14.45 319 SER A O 1
ATOM 2391 N N . GLU A 1 306 ? 13.306 44.099 5.002 1.00 13.55 320 GLU A N 1
ATOM 2392 C CA . GLU A 1 306 ? 13.697 45.475 4.696 1.00 13.72 320 GLU A CA 1
ATOM 2393 C C . GLU A 1 306 ? 14.397 46.157 5.884 1.00 13.21 320 GLU A C 1
ATOM 2394 O O . GLU A 1 306 ? 15.429 46.826 5.699 1.00 13.01 320 GLU A O 1
ATOM 2400 N N . SER A 1 307 ? 13.828 46.022 7.088 1.00 13.36 321 SER A N 1
ATOM 2401 C CA . SER A 1 307 ? 14.400 46.625 8.308 1.00 13.02 321 SER A CA 1
ATOM 2402 C C . SER A 1 307 ? 15.758 46.042 8.658 1.00 12.65 321 SER A C 1
ATOM 2403 O O . SER A 1 307 ? 16.617 46.768 9.138 1.00 13.12 321 SER A O 1
ATOM 2406 N N . MET A 1 308 ? 15.938 44.755 8.407 1.00 12.81 322 MET A N 1
ATOM 2407 C CA . MET A 1 308 ? 17.211 44.100 8.714 1.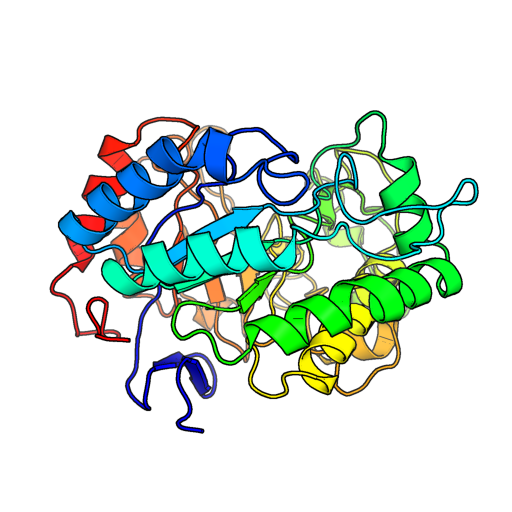00 12.62 322 MET A CA 1
ATOM 2408 C C . MET A 1 308 ? 18.296 44.599 7.731 1.00 12.38 322 MET A C 1
ATOM 2409 O O . MET A 1 308 ? 19.403 44.955 8.156 1.00 12.29 322 MET A O 1
ATOM 2414 N N . PHE A 1 309 ? 17.997 44.645 6.437 1.00 12.42 323 PHE A N 1
ATOM 2415 C CA . PHE A 1 309 ? 18.944 45.229 5.436 1.00 12.43 323 PHE A CA 1
ATOM 2416 C C . PHE A 1 309 ? 19.216 46.708 5.775 1.00 12.71 323 PHE A C 1
ATOM 2417 O O . PHE A 1 309 ? 20.363 47.169 5.721 1.00 13.00 323 PHE A O 1
ATOM 2425 N N . GLU A 1 310 ? 18.176 47.444 6.163 1.00 13.12 324 GLU A N 1
ATOM 2426 C CA . GLU A 1 310 ? 18.342 48.851 6.538 1.00 13.48 324 GLU A CA 1
ATOM 2427 C C . GLU A 1 310 ? 19.257 49.054 7.731 1.00 12.85 324 GLU A C 1
ATOM 2428 O O . GLU A 1 310 ? 20.084 49.981 7.728 1.00 13.26 324 GLU A O 1
ATOM 2434 N N . TRP A 1 311 ? 19.092 48.227 8.766 1.00 13.12 325 TRP A N 1
ATOM 2435 C CA . TRP A 1 311 ? 19.933 48.308 9.971 1.00 12.86 325 TRP A CA 1
ATOM 2436 C C . TRP A 1 311 ? 21.392 48.083 9.576 1.00 13.20 325 TRP A C 1
ATOM 2437 O O . TRP A 1 311 ? 22.265 48.889 9.923 1.00 12.69 325 TRP A O 1
ATOM 2448 N N . ALA A 1 312 ? 21.646 47.020 8.824 1.00 12.18 326 ALA A N 1
ATOM 2449 C CA . ALA A 1 312 ? 23.027 46.713 8.402 1.00 11.90 326 ALA A CA 1
ATOM 2450 C C . ALA A 1 312 ? 23.606 47.870 7.613 1.00 12.29 326 ALA A C 1
ATOM 2451 O O . ALA A 1 312 ? 24.743 48.285 7.841 1.00 12.20 326 ALA A O 1
ATOM 2453 N N . TYR A 1 313 ? 22.824 48.423 6.691 1.00 11.89 327 TYR A N 1
ATOM 2454 C CA . TYR A 1 313 ? 23.322 49.456 5.764 1.00 11.91 327 TYR A CA 1
ATOM 2455 C C . TYR A 1 313 ? 23.615 50.767 6.480 1.00 12.32 327 TYR A C 1
ATOM 2456 O O . TYR A 1 313 ? 24.618 51.429 6.176 1.00 13.41 327 TYR A O 1
ATOM 2465 N N . THR A 1 314 ? 22.761 51.147 7.434 1.00 13.17 328 THR A N 1
ATOM 2466 C CA . THR A 1 314 ? 22.863 52.458 8.080 1.00 14.04 328 THR A CA 1
ATOM 2467 C C . THR A 1 314 ? 23.601 52.511 9.402 1.00 14.56 328 THR A C 1
ATOM 2468 O O . THR A 1 314 ? 23.934 53.612 9.857 1.00 16.30 328 THR A O 1
ATOM 2472 N N . LYS A 1 315 ? 23.845 51.368 10.037 1.00 14.80 329 LYS A N 1
ATOM 2473 C CA . LYS A 1 315 ? 24.473 51.359 11.355 1.00 14.34 329 LYS A CA 1
ATOM 2474 C C . LYS A 1 315 ? 25.940 50.948 11.376 1.00 14.22 329 LYS A C 1
ATOM 2475 O O . LYS A 1 315 ? 26.452 50.613 12.443 1.00 15.26 329 LYS A O 1
ATOM 2481 N N . GLY A 1 316 ? 26.604 51.019 10.223 1.00 13.61 330 GLY A N 1
ATOM 2482 C CA . GLY A 1 316 ? 28.066 50.946 10.156 1.00 13.40 330 GLY A CA 1
ATOM 2483 C C . GLY A 1 316 ? 28.608 49.623 9.689 1.00 12.94 330 GLY A C 1
ATOM 2484 O O . GLY A 1 316 ? 29.831 49.424 9.680 1.00 13.12 330 GLY A O 1
ATOM 2485 N N . TYR A 1 317 ? 27.729 48.689 9.348 1.00 11.79 331 TYR A N 1
ATOM 2486 C CA . TYR A 1 317 ? 28.165 47.408 8.791 1.00 11.28 331 TYR A CA 1
ATOM 2487 C C . TYR A 1 317 ? 28.471 47.518 7.276 1.00 11.30 331 TYR A C 1
ATOM 2488 O O . TYR A 1 317 ? 28.113 48.502 6.625 1.00 12.88 331 TYR A O 1
ATOM 2497 N N . SER A 1 318 ? 29.188 46.536 6.721 1.00 11.27 332 SER A N 1
ATOM 2498 C CA . SER A 1 318 ? 29.653 46.630 5.328 1.00 11.21 332 SER A CA 1
ATOM 2499 C C . SER A 1 318 ? 29.010 45.624 4.370 1.00 10.79 332 SER A C 1
ATOM 2500 O O . SER A 1 318 ? 29.276 45.608 3.160 1.00 11.36 332 SER A O 1
ATOM 2503 N N . GLY A 1 319 ? 28.104 44.808 4.897 1.00 10.67 333 GLY A N 1
ATOM 2504 C CA . GLY A 1 319 ? 27.393 43.879 4.061 1.00 10.65 333 GLY A CA 1
ATOM 2505 C C . GLY A 1 319 ? 26.327 43.143 4.835 1.00 10.39 333 GLY A C 1
ATOM 2506 O O . GLY A 1 319 ? 26.305 43.168 6.070 1.00 10.67 333 GLY A O 1
ATOM 2507 N N . ALA A 1 320 ? 25.432 42.518 4.069 1.00 10.29 334 ALA A N 1
ATOM 2508 C CA . ALA A 1 320 ? 24.355 41.714 4.631 1.00 10.76 334 ALA A CA 1
ATOM 2509 C C . ALA A 1 320 ? 23.975 40.622 3.620 1.00 10.70 334 ALA A C 1
ATOM 2510 O O . ALA A 1 320 ? 23.622 40.914 2.482 1.00 11.04 334 ALA A O 1
ATOM 2512 N N . TRP A 1 321 ? 24.130 39.364 4.031 1.00 10.70 335 TRP A N 1
ATOM 2513 C CA . TRP A 1 321 ? 23.777 38.205 3.227 1.00 10.84 335 TRP A CA 1
ATOM 2514 C C . TRP A 1 321 ? 22.723 37.362 3.948 1.00 10.79 335 TRP A C 1
ATOM 2515 O O . TRP A 1 321 ? 22.948 36.898 5.041 1.00 10.84 335 TRP A O 1
ATOM 2526 N N . THR A 1 322 ? 21.550 37.202 3.341 1.00 11.16 336 THR A N 1
ATOM 2527 C CA . THR A 1 322 ? 20.520 36.393 3.950 1.00 11.57 336 THR A CA 1
ATOM 2528 C C . THR A 1 322 ? 20.811 34.903 3.830 1.00 11.68 336 THR A C 1
ATOM 2529 O O . THR A 1 322 ? 21.542 34.468 2.954 1.00 11.91 336 THR A O 1
ATOM 2533 N N . TRP A 1 323 ? 20.200 34.127 4.710 1.00 11.79 337 TRP A N 1
ATOM 2534 C CA . TRP A 1 323 ? 20.270 32.688 4.661 1.00 12.03 337 TRP A CA 1
ATOM 2535 C C . TRP A 1 323 ? 18.880 32.153 4.325 1.00 12.36 337 TRP A C 1
ATOM 2536 O O . TRP A 1 323 ? 17.959 32.410 5.124 1.00 12.66 337 TRP A O 1
ATOM 2547 N N . SER A 1 324 ? 18.664 31.438 3.215 1.00 11.75 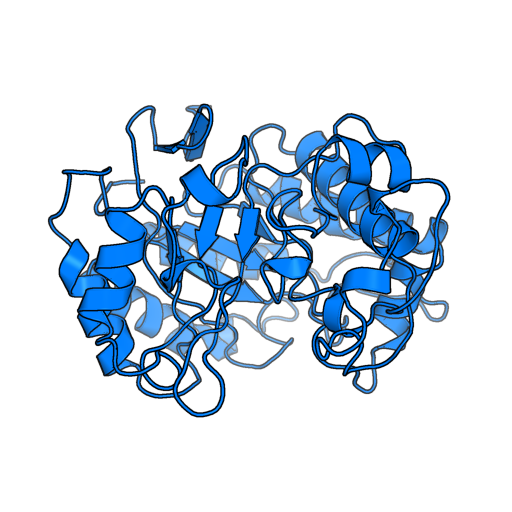338 SER A N 1
ATOM 2548 C CA . SER A 1 324 ? 19.507 31.275 2.011 1.00 11.22 338 SER A CA 1
ATOM 2549 C C . SER A 1 324 ? 18.608 30.949 0.798 1.00 12.05 338 SER A C 1
ATOM 2550 O O . SER A 1 324 ? 17.389 30.794 0.951 1.00 11.78 338 SER A O 1
ATOM 2553 N N . ARG A 1 325 ? 19.187 30.794 -0.379 1.00 12.51 339 ARG A N 1
ATOM 2554 C CA . ARG A 1 325 ? 18.376 30.423 -1.574 1.00 12.20 339 ARG A CA 1
ATOM 2555 C C . ARG A 1 325 ? 17.618 29.117 -1.337 1.00 13.16 339 ARG A C 1
ATOM 2556 O O . ARG A 1 325 ? 16.501 28.980 -1.818 1.00 12.99 339 ARG A O 1
ATOM 2564 N N . THR A 1 326 ? 18.235 28.164 -0.650 1.00 12.55 340 THR A N 1
ATOM 2565 C CA . THR A 1 326 ? 17.603 26.852 -0.395 1.00 13.72 340 THR A CA 1
ATOM 2566 C C . THR A 1 326 ? 16.582 26.839 0.738 1.00 14.36 340 THR A C 1
ATOM 2567 O O . THR A 1 326 ? 15.708 25.958 0.752 1.00 13.74 340 THR A O 1
ATOM 2571 N N . ASP A 1 327 ? 16.690 27.766 1.690 1.00 15.45 341 ASP A N 1
ATOM 2572 C CA . ASP A 1 327 ? 15.954 27.718 2.959 1.00 17.43 341 ASP A CA 1
ATOM 2573 C C . ASP A 1 327 ? 14.932 28.867 3.058 1.00 18.04 341 ASP A C 1
ATOM 2574 O O . ASP A 1 327 ? 15.074 29.879 2.407 1.00 19.86 341 ASP A O 1
ATOM 2579 N N . VAL A 1 328 ? 13.925 28.697 3.908 1.00 19.47 342 VAL A N 1
ATOM 2580 C CA . VAL A 1 328 ? 12.884 29.716 4.168 1.00 19.00 342 VAL A CA 1
ATOM 2581 C C . VAL A 1 328 ? 12.300 30.366 2.883 1.00 19.06 342 VAL A C 1
ATOM 2582 O O . VAL A 1 328 ? 12.199 29.703 1.851 1.00 21.21 342 VAL A O 1
ATOM 2586 N N . SER A 1 329 ? 11.857 31.619 2.952 1.00 17.49 343 SER A N 1
ATOM 2587 C CA . SER A 1 329 ? 11.272 32.299 1.810 1.00 16.84 343 SER A CA 1
ATOM 2588 C C . SER A 1 329 ? 12.298 33.066 0.990 1.00 15.76 343 SER A C 1
ATOM 2589 O O . SER A 1 329 ? 12.908 34.012 1.497 1.00 15.39 343 SER A O 1
ATOM 2592 N N . TRP A 1 330 ? 12.441 32.687 -0.273 1.00 15.35 344 TRP A N 1
ATOM 2593 C CA . TRP A 1 330 ? 13.304 33.413 -1.219 1.00 15.44 344 TRP A CA 1
ATOM 2594 C C . TRP A 1 330 ? 12.723 34.790 -1.553 1.00 16.01 344 TRP A C 1
ATOM 2595 O O . TRP A 1 330 ? 13.454 35.778 -1.652 1.00 16.04 344 TRP A O 1
ATOM 2606 N N . ASN A 1 331 ? 11.406 34.885 -1.728 1.00 15.90 345 ASN A N 1
ATOM 2607 C CA . ASN A 1 331 ? 10.816 36.199 -1.972 1.00 16.52 345 ASN A CA 1
ATOM 2608 C C . ASN A 1 331 ? 11.079 37.230 -0.864 1.00 15.89 345 ASN A C 1
ATOM 2609 O O . ASN A 1 331 ? 11.281 38.400 -1.189 1.00 15.49 345 ASN A O 1
ATOM 2614 N N . ASN A 1 332 ? 11.067 36.815 0.414 1.00 15.26 346 ASN A N 1
ATOM 2615 C CA . ASN A 1 332 ? 11.371 37.713 1.544 1.00 15.23 346 ASN A CA 1
ATOM 2616 C C . ASN A 1 332 ? 12.789 38.260 1.402 1.00 15.00 346 ASN A C 1
ATOM 2617 O O . ASN A 1 332 ? 13.063 39.423 1.690 1.00 15.28 346 ASN A O 1
ATOM 2622 N N . GLN A 1 333 ? 13.700 37.390 0.987 1.00 13.91 347 GLN A N 1
ATOM 2623 C CA . GLN A 1 333 ? 15.094 37.783 0.836 1.00 13.53 347 GLN A CA 1
ATOM 2624 C C . GLN A 1 333 ? 15.291 38.779 -0.288 1.00 13.21 347 GLN A C 1
ATOM 2625 O O . GLN A 1 333 ? 16.005 39.794 -0.126 1.00 13.69 347 GLN A O 1
ATOM 2631 N N . LEU A 1 334 ? 14.672 38.507 -1.438 1.00 12.68 348 LEU A N 1
ATOM 2632 C CA . LEU A 1 334 ? 14.716 39.402 -2.595 1.00 13.25 348 LEU A CA 1
ATOM 2633 C C . LEU A 1 334 ? 14.069 40.764 -2.286 1.00 13.22 348 LEU A C 1
ATOM 2634 O O . LEU A 1 334 ? 14.560 41.795 -2.706 1.00 13.70 348 LEU A O 1
ATOM 2639 N N . ARG A 1 335 ? 12.975 40.770 -1.533 1.00 14.76 349 ARG A N 1
ATOM 2640 C CA . ARG A 1 335 ? 12.336 42.032 -1.149 1.00 15.18 349 ARG A CA 1
ATOM 2641 C C . ARG A 1 335 ? 13.279 42.863 -0.258 1.00 15.25 349 ARG A C 1
ATOM 2642 O O . ARG A 1 335 ? 13.341 44.079 -0.369 1.00 15.85 349 ARG A O 1
ATOM 2650 N N . GLY A 1 336 ? 14.036 42.202 0.611 1.00 14.85 350 GLY A N 1
ATOM 2651 C CA . GLY A 1 336 ? 15.024 42.884 1.435 1.00 15.65 350 GLY A CA 1
ATOM 2652 C C . GLY A 1 336 ? 16.114 43.514 0.596 1.00 15.39 350 GLY A C 1
ATOM 2653 O O . GLY A 1 336 ? 16.434 44.692 0.783 1.00 15.58 350 GLY A O 1
ATOM 2654 N N . MET A 1 337 ? 16.702 42.742 -0.322 1.00 16.18 351 MET A N 1
ATOM 2655 C CA . MET A 1 337 ? 17.751 43.245 -1.234 1.00 16.54 351 MET A CA 1
ATOM 2656 C C . MET A 1 337 ? 17.272 44.445 -2.028 1.00 16.40 351 MET A C 1
ATOM 2657 O O . MET A 1 337 ? 17.978 45.427 -2.195 1.00 15.75 351 MET A O 1
ATOM 2662 N N . GLN A 1 338 ? 16.057 44.339 -2.542 1.00 15.73 352 GLN A N 1
ATOM 2663 C CA . GLN A 1 338 ? 15.469 45.368 -3.380 1.00 16.54 352 GLN A CA 1
ATOM 2664 C C . GLN A 1 338 ? 15.376 46.721 -2.675 1.00 16.00 352 GLN A C 1
ATOM 2665 O O . GLN A 1 338 ? 15.440 47.779 -3.337 1.00 16.20 352 GLN A O 1
ATOM 2671 N N . HIS A 1 339 ? 15.226 46.688 -1.349 1.00 15.41 353 HIS A N 1
ATOM 2672 C CA . HIS A 1 339 ? 15.133 47.907 -0.533 1.00 15.66 353 HIS A CA 1
ATOM 2673 C C . HIS A 1 339 ? 16.386 48.759 -0.660 1.00 15.71 353 HIS A C 1
ATOM 2674 O O . HIS A 1 339 ? 16.318 49.978 -0.613 1.00 16.36 353 HIS A O 1
ATOM 2681 N N . LEU A 1 340 ? 17.535 48.127 -0.857 1.00 15.57 354 LEU A N 1
ATOM 2682 C CA . LEU A 1 340 ? 18.781 48.882 -0.987 1.00 16.39 354 LEU A CA 1
ATOM 2683 C C . LEU A 1 340 ? 19.198 49.202 -2.427 1.00 17.33 354 LEU A C 1
ATOM 2684 O O . LEU A 1 340 ? 20.203 49.899 -2.629 1.00 17.51 354 LEU A O 1
ATOM 2689 N N . LYS A 1 341 ? 18.448 48.716 -3.418 1.00 19.37 355 LYS A N 1
ATOM 2690 C CA . LYS A 1 341 ? 18.900 48.727 -4.818 1.00 20.39 355 LYS A CA 1
ATOM 2691 C C . LYS A 1 341 ? 19.462 50.082 -5.275 1.00 21.39 355 LYS A C 1
ATOM 2692 O O . LYS A 1 341 ? 20.565 50.137 -5.831 1.00 23.04 355 LYS A O 1
ATOM 2698 N N . SER A 1 342 ? 18.731 51.167 -5.031 1.00 21.89 356 SER A N 1
ATOM 2699 C CA . SER A 1 342 ? 19.153 52.487 -5.535 1.00 22.06 356 SER A CA 1
ATOM 2700 C C . SER A 1 342 ? 19.965 53.333 -4.547 1.00 22.05 356 SER A C 1
ATOM 2701 O O . SER A 1 342 ? 20.214 54.516 -4.804 1.00 22.92 356 SER A O 1
ATOM 2704 N N .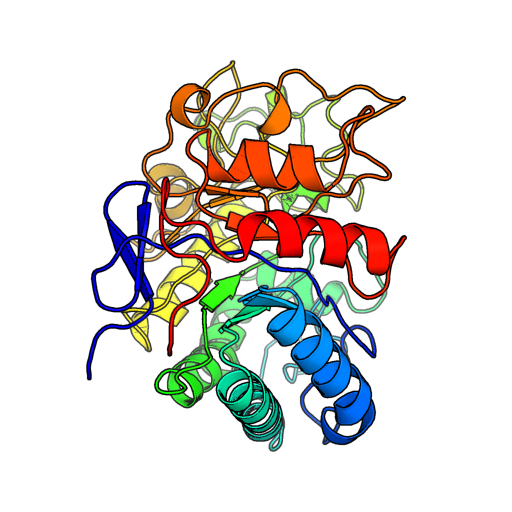 ARG A 1 343 ? 20.401 52.743 -3.438 1.00 21.03 357 ARG A N 1
ATOM 2705 C CA . ARG A 1 343 ? 20.921 53.527 -2.315 1.00 20.69 357 ARG A CA 1
ATOM 2706 C C . ARG A 1 343 ? 22.399 53.856 -2.477 1.00 20.40 357 ARG A C 1
ATOM 2707 O O . ARG A 1 343 ? 23.177 53.038 -2.963 1.00 19.28 357 ARG A O 1
ATOM 2715 N N . THR A 1 344 ? 22.752 55.080 -2.102 1.00 20.44 358 THR A N 1
ATOM 2716 C CA . THR A 1 344 ? 24.150 55.529 -2.078 1.00 21.34 358 THR A CA 1
ATOM 2717 C C . THR A 1 344 ? 24.574 56.252 -0.786 1.00 21.32 358 THR A C 1
ATOM 2718 O O . THR A 1 344 ? 25.752 56.606 -0.656 1.00 22.74 358 THR A O 1
ATOM 2722 N N . ASP A 1 345 ? 23.662 56.472 0.165 1.00 20.64 359 ASP A N 1
ATOM 2723 C CA . ASP A 1 345 ? 23.982 57.204 1.414 1.00 20.70 359 ASP A CA 1
ATOM 2724 C C . ASP A 1 345 ? 25.033 56.559 2.331 1.00 20.45 359 ASP A C 1
ATOM 2725 O O . ASP A 1 345 ? 25.632 57.252 3.150 1.00 21.67 359 ASP A O 1
ATOM 2730 N N . HIS A 1 346 ? 25.235 55.248 2.225 1.00 19.52 360 HIS A N 1
ATOM 2731 C CA . HIS A 1 346 ? 26.271 54.547 2.998 1.00 19.75 360 HIS A CA 1
ATOM 2732 C C . HIS A 1 346 ? 27.040 53.581 2.088 1.00 19.06 360 HIS A C 1
ATOM 2733 O O . HIS A 1 346 ? 27.359 52.456 2.469 1.00 18.71 360 HIS A O 1
ATOM 2740 N N . GLY A 1 347 ? 27.338 54.055 0.888 1.00 18.98 361 GLY A N 1
ATOM 2741 C CA . GLY A 1 347 ? 28.067 53.263 -0.097 1.00 18.86 361 GLY A CA 1
ATOM 2742 C C . GLY A 1 347 ? 27.191 52.774 -1.226 1.00 18.61 361 GLY A C 1
ATOM 2743 O O . GLY A 1 347 ? 25.993 52.565 -1.046 1.00 18.35 361 GLY A O 1
ATOM 2744 N N . GLN A 1 348 ? 27.794 52.601 -2.394 1.00 17.79 362 GLN A N 1
ATOM 2745 C CA . GLN A 1 348 ? 27.084 52.140 -3.582 1.00 18.93 362 GLN A CA 1
ATOM 2746 C C . GLN A 1 348 ? 26.731 50.671 -3.447 1.00 17.60 362 GLN A C 1
ATOM 2747 O O . GLN A 1 348 ? 27.545 49.874 -3.045 1.00 15.79 362 GLN A O 1
ATOM 2753 N N . VAL A 1 349 ? 25.513 50.313 -3.817 1.00 17.69 363 VAL A N 1
ATOM 2754 C CA . VAL A 1 349 ? 25.096 48.926 -3.856 1.00 18.93 363 VAL A CA 1
ATOM 2755 C C . VAL A 1 349 ? 25.114 48.400 -5.298 1.00 19.82 363 VAL A C 1
ATOM 2756 O O . VAL A 1 349 ? 25.490 47.262 -5.555 1.00 19.15 363 VAL A O 1
ATOM 2760 N N . GLN A 1 350 ? 24.690 49.235 -6.245 1.00 21.37 364 GLN A N 1
ATOM 2761 C CA . GLN A 1 350 ? 24.761 48.895 -7.658 1.00 22.86 364 GLN A CA 1
ATOM 2762 C C . GLN A 1 350 ? 26.002 49.528 -8.249 1.00 23.78 364 GLN A C 1
ATOM 2763 O O . GLN A 1 350 ? 26.081 50.742 -8.421 1.00 24.90 364 GLN A O 1
ATOM 2769 N N . PHE A 1 351 ? 26.999 48.698 -8.512 1.00 24.36 365 PHE A N 1
ATOM 2770 C CA . PHE A 1 351 ? 28.218 49.148 -9.156 1.00 24.51 365 PHE A CA 1
ATOM 2771 C C . PHE A 1 351 ? 28.646 48.131 -10.213 1.00 25.11 365 PHE A C 1
ATOM 2772 O O . PHE A 1 351 ? 28.360 46.938 -10.093 1.00 25.78 365 PHE A O 1
ATOM 2780 N N . GLY A 1 352 ? 29.305 48.613 -11.259 1.00 26.05 366 GLY A N 1
ATOM 2781 C CA . GLY A 1 352 ? 29.773 47.762 -12.344 1.00 26.49 366 GLY A CA 1
ATOM 2782 C C . GLY A 1 352 ? 31.102 47.131 -11.982 1.00 27.04 366 GLY A C 1
ATOM 2783 O O . GLY A 1 352 ? 31.908 47.741 -11.281 1.00 26.95 366 GLY A O 1
ATOM 2784 N N . LEU A 1 353 ? 31.328 45.907 -12.445 1.00 27.99 367 LEU A N 1
ATOM 2785 C CA . LEU A 1 353 ? 32.575 45.211 -12.155 1.00 28.52 367 LEU A CA 1
ATOM 2786 C C . LEU A 1 353 ? 33.671 45.642 -13.119 1.00 29.67 367 LEU A C 1
ATOM 2787 O O . LEU A 1 353 ? 34.857 45.645 -12.758 1.00 30.73 367 LEU A O 1
#

GO terms:
  GO:0016985 mannan endo-1,4-beta-mannosidase activity (F, IDA)
  GO:0046355 mannan catabolic process (P, IDA)

CATH classification: 3.20.20.80

Organism: Mytilus edulis (NCBI:txid6550)

Secondary structure (DSSP, 8-state):
----EEEETTEEEETTEEE-EEEEE---SSTT-SSSTT-HHHHHHHHHHHHHHHHHTT--EEEEEEEETTSSSSEE-TTS-EEE--TTHHHHHHHHHHHHHHTT-EEEEEEEE-S---TTHHHHHHHHH-HHHHHHHIIIIIHHHHHHHTT-TTEEEEEEEE-GGGGB--S---SSGGG--GGGTTS-TTTT-S-B-HHHHHHHHHHHHHHHHHH-TT--EEEEES-GGGB-SSTT--BTTSHHHHHHHH--TT---SSEEEE---BTTB--TT-TTSS-GGGG--SS-EEEEE--GGGSTT--HHHHHHHHHHTT-SEEEES-SSSS-HHHHHHHHHHTTT--BTBBSS---

B-factor: mean 18.19, std 5.6, range [9.32, 52.2]

Radius of gyration: 18.82 Å; Cα contacts (8 Å, |Δi|>4): 832; chains: 1; bounding box: 43×50×48 Å